Protein AF-A0A954KA42-F1 (afdb_monomer_lite)

Radius of gyration: 38.32 Å; chains: 1; bounding box: 98×83×139 Å

Sequence (368 aa):
MQSRKPGRLPADSRPEFDGIDVDHALSGSSRSSEQDQASCDSHVLVGASHKSTTGSSSALALLNGLHRSDSGSGFPSSLNLHLTEPQAHNASPISRGHQKSVGVPSASTTVSSDKRQRMAMTLLASYASAVTLACLYLIMLVMQSGSHELENLPDVEPLDANEFRYAPENASLPAEHTLPLGHKQQFGHILVEPLRIEREPIEYVHFTGNTRLKHERTSPVLQLWVRFTNMSEDQVIAPLDRTLLFKRDFDDESSQLLANNFIRSENSADGTGGSTVYMLDHPLTSEWDICKQHLGEQLAPGESIEIFLPSQLEGIDSLSGPALWRMHIRKGFHAATGHGVTTLVDIVFDTQQIEDSSSGTSTGTSES

Secondary structure (DSSP, 8-state):
----PPPPPPP--PPP----------------------------------------------------------------------------------------------SSHHHHHHHHHHHHHHHHHHHHHHHHHHHHHHHHSPPPTTT-EEESSS--TT--PPPPTTPPPPGGGEEETT--EEETTEEEEEEEEEEEPPPEEETT--TTS-PPPPPPEEEEEEEEEE--SS--B----HHHHH-EEEETTTTEEEESSEEEETT-TTSS---PEEBP---TT-SEEETT--TTPPBPTT-EEEEEEEBPSTTGGG--SEEEEEEEEEEEE-TTT--EEEEEEEEEEEGGGEEE------------

pLDDT: mean 71.05, std 23.95, range [28.34, 98.56]

Structure (mmCIF, N/CA/C/O backbone):
data_AF-A0A954KA42-F1
#
_entry.id   AF-A0A954KA42-F1
#
loop_
_atom_site.group_PDB
_atom_site.id
_atom_site.type_symbol
_atom_site.label_atom_id
_atom_site.label_alt_id
_atom_site.label_comp_id
_atom_site.label_asym_id
_atom_site.label_entity_id
_atom_site.label_seq_id
_atom_site.pdbx_PDB_ins_code
_atom_site.Cartn_x
_atom_site.Cartn_y
_atom_site.Cartn_z
_atom_site.occupancy
_atom_site.B_iso_or_equiv
_atom_site.auth_seq_id
_atom_site.auth_comp_id
_atom_site.auth_asym_id
_atom_site.auth_atom_id
_atom_site.pdbx_PDB_model_num
ATOM 1 N N . MET A 1 1 ? 34.584 40.841 38.243 1.00 44.66 1 MET A N 1
ATOM 2 C CA . MET A 1 1 ? 33.301 41.432 38.701 1.00 44.66 1 MET A CA 1
ATOM 3 C C . MET A 1 1 ? 32.329 41.257 37.538 1.00 44.66 1 MET A C 1
ATOM 5 O O . MET A 1 1 ? 32.675 41.706 36.467 1.00 44.66 1 MET A O 1
ATOM 9 N N . GLN A 1 2 ? 31.206 40.547 37.585 1.00 44.28 2 GLN A N 1
ATOM 10 C CA . GLN A 1 2 ? 30.320 40.173 38.681 1.00 44.28 2 GLN A CA 1
ATOM 11 C C . GLN A 1 2 ? 29.796 38.743 38.456 1.00 44.28 2 GLN A C 1
ATOM 13 O O . GLN A 1 2 ? 29.449 38.359 37.344 1.00 44.28 2 GLN A O 1
ATOM 18 N N . SER A 1 3 ? 29.772 37.976 39.542 1.00 42.62 3 SER A N 1
ATOM 19 C CA . SER A 1 3 ? 29.251 36.614 39.640 1.00 42.62 3 SER A CA 1
ATOM 20 C C . SER A 1 3 ? 27.729 36.664 39.811 1.00 42.62 3 SER A C 1
ATOM 22 O O . SER A 1 3 ? 27.240 37.345 40.716 1.00 42.62 3 SER A O 1
ATOM 24 N N . ARG A 1 4 ? 26.973 35.977 38.944 1.00 50.69 4 ARG A N 1
ATOM 25 C CA . ARG A 1 4 ? 25.521 35.799 39.096 1.00 50.69 4 ARG A CA 1
ATOM 26 C C . ARG A 1 4 ? 25.252 34.507 39.869 1.00 50.69 4 ARG A C 1
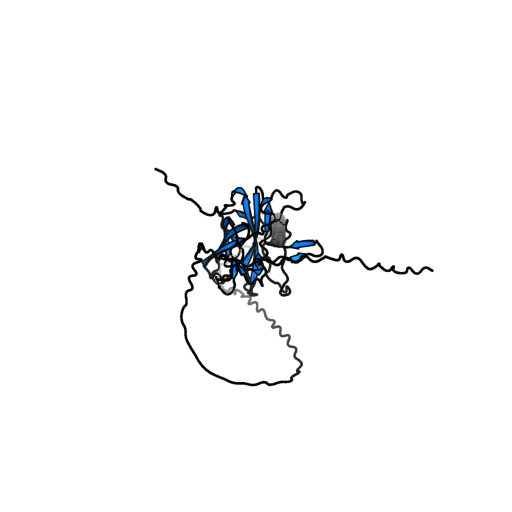ATOM 28 O O . ARG A 1 4 ? 25.534 33.415 39.390 1.00 50.69 4 ARG A O 1
ATOM 35 N N . LYS A 1 5 ? 24.713 34.667 41.081 1.00 51.69 5 LYS A N 1
ATOM 36 C CA . LYS A 1 5 ? 24.176 33.599 41.935 1.00 51.69 5 LYS A CA 1
ATOM 37 C C . LYS A 1 5 ? 22.899 33.001 41.317 1.00 51.69 5 LYS A C 1
ATOM 39 O O . LYS A 1 5 ? 22.062 33.780 40.864 1.00 51.69 5 LYS A O 1
ATOM 44 N N . PRO A 1 6 ? 22.684 31.677 41.388 1.00 54.91 6 PRO A N 1
ATOM 45 C CA . PRO A 1 6 ? 21.372 31.082 41.154 1.00 54.91 6 PRO A CA 1
ATOM 46 C C . PRO A 1 6 ? 20.477 31.231 42.396 1.00 54.91 6 PRO A C 1
ATOM 48 O O . PRO A 1 6 ? 20.894 30.959 43.525 1.00 54.91 6 PRO A O 1
ATOM 51 N N . GLY A 1 7 ? 19.251 31.714 42.181 1.00 53.53 7 GLY A N 1
ATOM 52 C CA . GLY A 1 7 ? 18.223 31.885 43.207 1.00 53.53 7 GLY A CA 1
ATOM 53 C C . GLY A 1 7 ? 17.531 30.567 43.556 1.00 53.53 7 GLY A C 1
ATOM 54 O O . GLY A 1 7 ? 17.176 29.791 42.674 1.00 53.53 7 GLY A O 1
ATOM 55 N N . ARG A 1 8 ? 17.349 30.335 44.861 1.00 48.41 8 ARG A N 1
ATOM 56 C CA . ARG A 1 8 ? 16.516 29.274 45.443 1.00 48.41 8 ARG A CA 1
ATOM 57 C C . ARG A 1 8 ? 15.043 29.498 45.093 1.00 48.41 8 ARG A C 1
ATOM 59 O O . ARG A 1 8 ? 14.536 30.596 45.311 1.00 48.41 8 ARG A O 1
ATOM 66 N N . LEU A 1 9 ? 14.364 28.439 44.663 1.00 59.75 9 LEU A N 1
ATOM 67 C CA . LEU A 1 9 ? 12.904 28.352 44.663 1.00 59.75 9 LEU A CA 1
ATOM 68 C C . LEU A 1 9 ? 12.407 28.029 46.086 1.00 59.75 9 LEU A C 1
ATOM 70 O O . LEU A 1 9 ? 13.032 27.203 46.761 1.00 59.75 9 LEU A O 1
ATOM 74 N N . PRO A 1 10 ? 11.328 28.671 46.568 1.00 59.53 10 PRO A N 1
ATOM 75 C CA . PRO A 1 10 ? 10.694 28.307 47.823 1.00 59.53 10 PRO A CA 1
ATOM 76 C C . PRO A 1 10 ? 9.847 27.042 47.665 1.00 59.53 10 PRO A C 1
ATOM 78 O O . PRO A 1 10 ? 9.167 26.834 46.662 1.00 59.53 10 PRO A O 1
ATOM 81 N N . ALA A 1 11 ? 9.932 26.209 48.696 1.00 49.19 11 ALA A N 1
ATOM 82 C CA . ALA A 1 11 ? 9.053 25.088 48.938 1.00 49.19 11 ALA A CA 1
ATOM 83 C C . ALA A 1 11 ? 7.658 25.567 49.372 1.00 49.19 11 ALA A C 1
ATOM 85 O O . ALA A 1 11 ? 7.518 26.657 49.923 1.00 49.19 11 ALA A O 1
ATOM 86 N N . ASP A 1 12 ? 6.714 24.638 49.234 1.00 47.97 12 ASP A N 1
ATOM 87 C CA . ASP A 1 12 ? 5.548 24.447 50.099 1.00 47.97 12 ASP A CA 1
ATOM 88 C C . ASP A 1 12 ? 4.209 25.030 49.624 1.00 47.97 12 ASP A C 1
ATOM 90 O O . ASP A 1 12 ? 3.999 26.241 49.593 1.00 47.97 12 ASP A O 1
ATOM 94 N N . SER A 1 13 ? 3.290 24.125 49.266 1.00 47.62 13 SER A N 1
ATOM 95 C CA . SER A 1 13 ? 1.860 24.163 49.625 1.00 47.62 13 SER A CA 1
ATOM 96 C C . SER A 1 13 ? 1.160 22.912 49.070 1.00 47.62 13 SER A C 1
ATOM 98 O O . SER A 1 13 ? 0.656 22.888 47.948 1.00 47.62 13 SER A O 1
ATOM 100 N N . ARG A 1 14 ? 1.151 21.836 49.866 1.00 46.19 14 ARG A N 1
ATOM 101 C CA . ARG A 1 14 ? 0.205 20.720 49.711 1.00 46.19 14 ARG A CA 1
ATOM 102 C C . ARG A 1 14 ? -1.108 21.105 50.405 1.00 46.19 14 ARG A C 1
ATOM 104 O O . ARG A 1 14 ? -1.044 21.454 51.580 1.00 46.19 14 ARG A O 1
ATOM 111 N N . PRO A 1 15 ? -2.275 21.026 49.749 1.00 55.62 15 PRO A N 1
ATOM 112 C CA . PRO A 1 15 ? -3.543 21.084 50.461 1.00 55.62 15 PRO A CA 1
ATOM 113 C C . PRO A 1 15 ? -3.834 19.737 51.141 1.00 55.62 15 PRO A C 1
ATOM 115 O O . PRO A 1 15 ? -3.825 18.686 50.497 1.00 55.62 15 PRO A O 1
ATOM 118 N N . GLU A 1 16 ? -4.068 19.797 52.453 1.00 42.25 16 GLU A N 1
ATOM 119 C CA . GLU A 1 16 ? -4.740 18.770 53.252 1.00 42.25 16 GLU A CA 1
ATOM 120 C C . GLU A 1 16 ? -6.120 18.485 52.645 1.00 42.25 16 GLU A C 1
ATOM 122 O O . GLU A 1 16 ? -6.911 19.404 52.435 1.00 42.25 16 GLU A O 1
ATOM 127 N N . PHE A 1 17 ? -6.402 17.217 52.345 1.00 50.09 17 PHE A N 1
ATOM 128 C CA . PHE A 1 17 ? -7.751 16.758 52.033 1.00 50.09 17 PHE A CA 1
ATOM 129 C C . PHE A 1 17 ? -8.269 15.995 53.246 1.00 50.09 17 PHE A C 1
ATOM 131 O O . PHE A 1 17 ? -7.776 14.914 53.573 1.00 50.09 17 PHE A O 1
ATOM 138 N N . ASP A 1 18 ? -9.224 16.628 53.920 1.00 45.69 18 ASP A N 1
ATOM 139 C CA . ASP A 1 18 ? -9.965 16.087 55.048 1.00 45.69 18 ASP A CA 1
ATOM 140 C C . ASP A 1 18 ? -10.820 14.889 54.628 1.00 45.69 18 ASP A C 1
ATOM 142 O O . ASP A 1 18 ? -11.344 14.811 53.512 1.00 45.69 18 ASP A O 1
ATOM 146 N N . GLY A 1 19 ? -10.930 13.949 55.563 1.00 40.44 19 GLY A N 1
ATOM 147 C CA . GLY A 1 19 ? -11.609 12.678 55.398 1.00 40.44 19 GLY A CA 1
ATOM 148 C C . GLY A 1 19 ? -13.105 12.810 55.131 1.00 40.44 19 GLY A C 1
ATOM 149 O O . GLY A 1 19 ? -13.807 13.645 55.701 1.00 40.44 19 GLY A O 1
ATOM 150 N N . ILE A 1 20 ? -13.596 11.901 54.295 1.00 44.59 20 ILE A N 1
ATOM 151 C CA . ILE A 1 20 ? -15.010 11.562 54.218 1.00 44.59 20 ILE A CA 1
ATOM 152 C C . ILE A 1 20 ? -15.105 10.056 54.458 1.00 44.59 20 ILE A C 1
ATOM 154 O O . ILE A 1 20 ? -14.794 9.251 53.580 1.00 44.59 20 ILE A O 1
ATOM 158 N N . ASP A 1 21 ? -15.526 9.706 55.671 1.00 41.81 21 ASP A N 1
ATOM 159 C CA . ASP A 1 21 ? -16.081 8.400 56.005 1.00 41.81 21 ASP A CA 1
ATOM 160 C C . ASP A 1 21 ? -17.430 8.240 55.292 1.00 41.81 21 ASP A C 1
ATOM 162 O O . ASP A 1 21 ? -18.356 9.024 55.517 1.00 41.81 21 ASP A O 1
ATOM 166 N N . VAL A 1 22 ? -17.565 7.202 54.463 1.00 52.09 22 VAL A N 1
ATOM 167 C CA . VAL A 1 22 ? -18.873 6.658 54.072 1.00 52.09 22 VAL A CA 1
ATOM 168 C C . VAL A 1 22 ? -18.809 5.136 54.142 1.00 52.09 22 VAL A C 1
ATOM 170 O O . VAL A 1 22 ? -18.513 4.453 53.164 1.00 52.09 22 VAL A O 1
ATOM 173 N N . ASP A 1 23 ? -19.131 4.607 55.316 1.00 43.53 23 ASP A N 1
ATOM 174 C CA . ASP A 1 23 ? -19.722 3.280 55.433 1.00 43.53 23 ASP A CA 1
ATOM 175 C C . ASP A 1 23 ? -21.175 3.360 54.949 1.00 43.53 23 ASP A C 1
ATOM 177 O O . ASP A 1 23 ? -21.953 4.127 55.507 1.00 43.53 23 ASP A O 1
ATOM 181 N N . HIS A 1 24 ? -21.560 2.563 53.945 1.00 45.53 24 HIS A N 1
ATOM 182 C CA . HIS A 1 24 ? -22.862 1.884 53.918 1.00 45.53 24 HIS A CA 1
ATOM 183 C C . HIS A 1 24 ? -22.996 0.874 52.758 1.00 45.53 24 HIS A C 1
ATOM 185 O O . HIS A 1 24 ? -22.991 1.221 51.584 1.00 45.53 24 HIS A O 1
ATOM 191 N N . ALA A 1 25 ? -23.264 -0.367 53.174 1.00 40.00 25 ALA A N 1
ATOM 192 C CA . ALA A 1 25 ? -24.250 -1.305 52.630 1.00 40.00 25 ALA A CA 1
ATOM 193 C C . ALA A 1 25 ? -24.003 -2.052 51.297 1.00 40.00 25 ALA A C 1
ATOM 195 O O . ALA A 1 25 ? -24.144 -1.553 50.186 1.00 40.00 25 ALA A O 1
ATOM 196 N N . LEU A 1 26 ? -23.814 -3.360 51.496 1.00 40.12 26 LEU A N 1
ATOM 197 C CA . LEU A 1 26 ? -24.061 -4.493 50.605 1.00 40.12 26 LEU A CA 1
ATOM 198 C C . LEU A 1 26 ? -25.477 -4.502 49.990 1.00 40.12 26 LEU A C 1
ATOM 200 O O . LEU A 1 26 ? -26.455 -4.357 50.719 1.00 40.12 26 LEU A O 1
ATOM 204 N N . SER A 1 27 ? -25.568 -4.804 48.687 1.00 37.19 27 SER A N 1
ATOM 205 C CA . SER A 1 27 ? -26.673 -5.496 47.978 1.00 37.19 27 SER A CA 1
ATOM 206 C C . SER A 1 27 ? -26.391 -5.366 46.468 1.00 37.19 27 SER A C 1
ATOM 208 O O . SER A 1 27 ? -26.425 -4.268 45.938 1.00 37.19 27 SER A O 1
ATOM 210 N N . GLY A 1 28 ? -25.997 -6.387 45.705 1.00 34.69 28 GLY A N 1
ATOM 211 C CA . GLY A 1 28 ? -26.761 -7.606 45.462 1.00 34.69 28 GLY A CA 1
ATOM 212 C C . GLY A 1 28 ? -27.772 -7.400 44.323 1.00 34.69 28 GLY A C 1
ATOM 213 O O . GLY A 1 28 ? -28.930 -7.119 44.599 1.00 34.69 28 GLY A O 1
ATOM 214 N N . SER A 1 29 ? -27.371 -7.561 43.055 1.00 36.03 29 SER A N 1
ATOM 215 C CA . SER A 1 29 ? -28.295 -8.022 42.004 1.00 36.03 29 SER A CA 1
ATOM 216 C C . SER A 1 29 ? -27.562 -8.457 40.737 1.00 36.03 29 SER A C 1
ATOM 218 O O . SER A 1 29 ? -27.044 -7.649 39.970 1.00 36.03 29 SER A O 1
ATOM 220 N N . SER A 1 30 ? -27.542 -9.768 40.534 1.00 39.94 30 SER A N 1
ATOM 221 C CA . SER A 1 30 ? -27.228 -10.428 39.277 1.00 39.94 30 SER A CA 1
ATOM 222 C C . SER A 1 30 ? -28.382 -10.215 38.299 1.00 39.94 30 SER A C 1
ATOM 224 O O . SER A 1 30 ? -29.522 -10.540 38.633 1.00 39.94 30 SER A O 1
ATOM 226 N N . ARG A 1 31 ? -28.105 -9.768 37.071 1.00 37.44 31 ARG A N 1
ATOM 227 C CA . ARG A 1 31 ? -29.003 -10.028 35.941 1.00 37.44 31 ARG A CA 1
ATOM 228 C C . ARG A 1 31 ? -28.221 -10.231 34.647 1.00 37.44 31 ARG A C 1
ATOM 230 O O . ARG A 1 31 ? -27.457 -9.383 34.209 1.00 37.44 31 ARG A O 1
ATOM 237 N N . SER A 1 32 ? -28.415 -11.441 34.148 1.00 39.03 32 SER A N 1
ATOM 238 C CA . SER A 1 32 ? -28.085 -12.022 32.853 1.00 39.03 32 SER A CA 1
ATOM 239 C C . SER A 1 32 ? -28.835 -11.358 31.692 1.00 39.03 32 SER A C 1
ATOM 241 O O . SER A 1 32 ? -29.782 -10.618 31.951 1.00 39.03 32 SER A O 1
ATOM 243 N N . SER A 1 33 ? -28.458 -11.774 30.472 1.00 36.41 33 SER A N 1
ATOM 244 C CA . SER A 1 33 ? -29.016 -11.468 29.134 1.00 36.41 33 SER A CA 1
ATOM 245 C C . SER A 1 33 ? -28.185 -10.426 28.383 1.00 36.41 33 SER A C 1
ATOM 247 O O . SER A 1 33 ? -27.859 -9.394 28.943 1.00 36.41 33 SER A O 1
ATOM 249 N N . GLU A 1 34 ? -27.776 -10.594 27.130 1.00 38.47 34 GLU A N 1
ATOM 250 C CA . GLU A 1 34 ? -28.027 -11.612 26.109 1.00 38.47 34 GLU A CA 1
ATOM 251 C C . GLU A 1 34 ? -26.860 -11.476 25.115 1.00 38.47 34 GLU A C 1
ATOM 253 O O . GLU A 1 34 ? -26.402 -10.366 24.847 1.00 38.47 34 GLU A O 1
ATOM 258 N N . GLN A 1 35 ? -26.284 -12.591 24.669 1.00 34.19 35 GLN A N 1
ATOM 259 C CA . GLN A 1 35 ? -25.042 -12.608 23.899 1.00 34.19 35 GLN A CA 1
ATOM 260 C C . GLN A 1 35 ? -25.360 -13.053 22.474 1.00 34.19 35 GLN A C 1
ATOM 262 O O . GLN A 1 35 ? -25.465 -14.250 22.218 1.00 34.19 35 GLN A O 1
ATOM 267 N N . ASP A 1 36 ? -25.485 -12.085 21.568 1.00 34.47 36 ASP A N 1
ATOM 268 C CA . ASP A 1 36 ? -25.449 -12.324 20.128 1.00 34.47 36 ASP A CA 1
ATOM 269 C C . ASP A 1 36 ? -24.031 -12.767 19.746 1.00 34.47 36 ASP A C 1
ATOM 271 O O . ASP A 1 36 ? -23.066 -11.999 19.779 1.00 34.47 36 ASP A O 1
ATOM 275 N N . GLN A 1 37 ? -23.891 -14.062 19.470 1.00 37.09 37 GLN A N 1
ATOM 276 C CA . GLN A 1 37 ? -22.670 -14.678 18.965 1.00 37.09 37 GLN A CA 1
ATOM 277 C C . GLN A 1 37 ? -22.659 -14.567 17.439 1.00 37.09 37 GLN A C 1
ATOM 279 O O . GLN A 1 37 ? -23.303 -15.352 16.748 1.00 37.09 37 GLN A O 1
ATOM 284 N N . ALA A 1 38 ? -21.895 -13.613 16.909 1.00 37.25 38 ALA A N 1
ATOM 285 C CA . ALA A 1 38 ? -21.406 -13.700 15.539 1.00 37.25 38 ALA A CA 1
ATOM 286 C C . ALA A 1 38 ? -20.258 -14.723 15.523 1.00 37.25 38 ALA A C 1
ATOM 288 O O . ALA A 1 38 ? -19.184 -14.483 16.078 1.00 37.25 38 ALA A O 1
ATOM 289 N N . SER A 1 39 ? -20.533 -15.904 14.968 1.00 38.41 39 SER A N 1
ATOM 290 C CA . SER A 1 39 ? -19.557 -16.976 14.768 1.00 38.41 39 SER A CA 1
ATOM 291 C C . SER A 1 39 ? -18.589 -16.571 13.659 1.00 38.41 39 SER A C 1
ATOM 293 O O . SER A 1 39 ? -18.971 -16.497 12.492 1.00 38.41 39 SER A O 1
ATOM 295 N N . CYS A 1 40 ? -17.334 -16.301 14.007 1.00 38.72 40 CYS A N 1
ATOM 296 C CA . CYS A 1 40 ? -16.242 -16.322 13.041 1.00 38.72 40 CYS A CA 1
ATOM 297 C C . CYS A 1 40 ? -15.864 -17.792 12.820 1.00 38.72 40 CYS A C 1
ATOM 299 O O . CYS A 1 40 ? -15.051 -18.351 13.561 1.00 38.72 40 CYS A O 1
ATOM 301 N N . ASP A 1 41 ? -16.509 -18.434 11.845 1.00 34.22 41 ASP A N 1
ATOM 302 C CA . ASP A 1 41 ? -16.232 -19.821 11.477 1.00 34.22 41 ASP A CA 1
ATOM 303 C C . ASP A 1 41 ? -14.792 -19.952 10.963 1.00 34.22 41 ASP A C 1
ATOM 305 O O . ASP A 1 41 ? -14.425 -19.465 9.895 1.00 34.22 41 ASP A O 1
ATOM 309 N N . SER A 1 42 ? -13.964 -20.629 11.754 1.00 40.03 42 SER A N 1
ATOM 310 C CA . SER A 1 42 ? -12.599 -21.006 11.410 1.00 40.03 42 SER A CA 1
ATOM 311 C C . SER A 1 42 ? -12.598 -22.444 10.892 1.00 40.03 42 SER A C 1
ATOM 313 O O . SER A 1 42 ? -12.694 -23.408 11.650 1.00 40.03 42 SER A O 1
ATOM 315 N N . HIS A 1 43 ? -12.472 -22.609 9.575 1.00 32.56 43 HIS A N 1
ATOM 316 C CA . HIS A 1 43 ? -12.153 -23.902 8.975 1.00 32.56 43 HIS A CA 1
ATOM 317 C C . HIS A 1 43 ? -10.651 -24.180 9.135 1.00 32.56 43 HIS A C 1
ATOM 319 O O . HIS A 1 43 ? -9.836 -23.792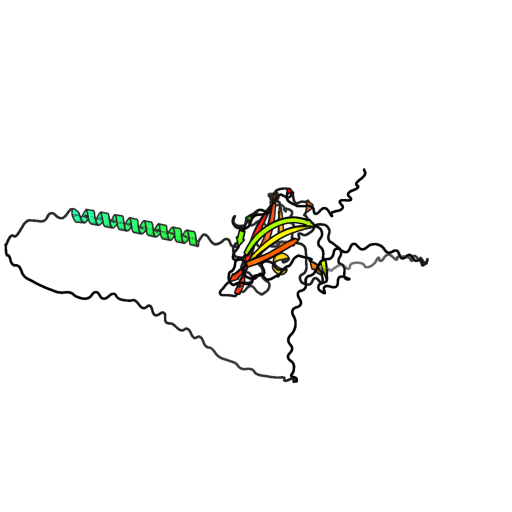 8.304 1.00 32.56 43 HIS A O 1
ATOM 325 N N . VAL A 1 44 ? -10.279 -24.875 10.213 1.00 32.00 44 VAL A N 1
ATOM 326 C CA . VAL A 1 44 ? -8.932 -25.438 10.392 1.00 32.00 44 VAL A CA 1
ATOM 327 C C . VAL A 1 44 ? -8.912 -26.858 9.822 1.00 32.00 44 VAL A C 1
ATOM 329 O O . VAL A 1 44 ? -9.472 -27.789 10.402 1.00 32.00 44 VAL A O 1
ATOM 332 N N . LEU A 1 45 ? -8.250 -27.038 8.678 1.00 33.50 45 LEU A N 1
ATOM 333 C CA . LEU A 1 45 ? -7.904 -28.351 8.129 1.00 33.50 45 LEU A CA 1
ATOM 334 C C . LEU A 1 45 ? -6.699 -28.922 8.895 1.00 33.50 45 LEU A C 1
ATOM 336 O O . LEU A 1 45 ? -5.557 -28.530 8.673 1.00 33.50 45 LEU A O 1
ATOM 340 N N . VAL A 1 46 ? -6.958 -29.870 9.800 1.00 33.44 46 VAL A N 1
ATOM 341 C CA . VAL A 1 46 ? -5.927 -30.674 10.477 1.00 33.44 46 VAL A CA 1
ATOM 342 C C . VAL A 1 46 ? -5.663 -31.946 9.666 1.00 33.44 46 VAL A C 1
ATOM 344 O O . VAL A 1 46 ? -6.481 -32.865 9.651 1.00 33.44 46 VAL A O 1
ATOM 347 N N . GLY A 1 47 ? -4.502 -32.010 9.012 1.00 30.62 47 GLY A N 1
ATOM 348 C CA . GLY A 1 47 ? -3.952 -33.213 8.381 1.00 30.62 47 GLY A CA 1
ATOM 349 C C . GLY A 1 47 ? -2.862 -33.854 9.247 1.00 30.62 47 GLY A C 1
ATOM 350 O O . GLY A 1 47 ? -1.868 -33.220 9.581 1.00 30.62 47 GLY A O 1
ATOM 351 N N . ALA A 1 48 ? -3.085 -35.114 9.621 1.00 32.97 48 ALA A N 1
ATOM 352 C CA . ALA A 1 48 ? -2.314 -35.953 10.542 1.00 32.97 48 ALA A CA 1
ATOM 353 C C . ALA A 1 48 ? -0.836 -36.184 10.128 1.00 32.97 48 ALA A C 1
ATOM 355 O O . ALA A 1 48 ? -0.530 -36.401 8.963 1.00 32.97 48 ALA A O 1
ATOM 356 N N . SER A 1 49 ? 0.108 -36.074 11.072 1.00 31.03 49 SER A N 1
ATOM 357 C CA . SER A 1 49 ? 0.758 -37.180 11.816 1.00 31.03 49 SER A CA 1
ATOM 358 C C . SER A 1 49 ? 1.687 -38.094 11.004 1.00 31.03 49 SER A C 1
ATOM 360 O O . SER A 1 49 ? 1.218 -38.953 10.268 1.00 31.03 49 SER A O 1
ATOM 362 N N . HIS A 1 50 ? 2.997 -38.027 11.282 1.00 33.66 50 HIS A N 1
ATOM 363 C CA . HIS A 1 50 ? 3.843 -39.222 11.388 1.00 33.66 50 HIS A CA 1
ATOM 364 C C . HIS A 1 50 ? 5.013 -39.009 12.370 1.00 33.66 50 HIS A C 1
ATOM 366 O O . HIS A 1 50 ? 5.726 -38.011 12.333 1.00 33.66 50 HIS A O 1
ATOM 372 N N . LYS A 1 51 ? 5.156 -39.982 13.279 1.00 40.09 51 LYS A N 1
ATOM 373 C CA . LYS A 1 51 ? 6.161 -40.134 14.346 1.00 40.09 51 LYS A CA 1
ATOM 374 C C . LYS A 1 51 ? 7.523 -40.622 13.826 1.00 40.09 51 LYS A C 1
ATOM 376 O O . LYS A 1 51 ? 7.555 -41.592 13.076 1.00 40.09 51 LYS A O 1
ATOM 381 N N . SER A 1 52 ? 8.601 -40.126 14.440 1.00 35.34 52 SER A N 1
ATOM 382 C CA . SER A 1 52 ? 9.822 -40.874 14.833 1.00 35.34 52 SER A CA 1
ATOM 383 C C . SER A 1 52 ? 10.621 -39.984 15.807 1.00 35.34 52 SER A C 1
ATOM 385 O O . SER A 1 52 ? 10.999 -38.886 15.424 1.00 35.34 52 SER A O 1
ATOM 387 N N . THR A 1 53 ? 10.679 -40.201 17.124 1.00 33.12 53 THR A N 1
ATOM 388 C CA . THR A 1 53 ? 11.355 -41.239 17.936 1.00 33.12 53 THR A CA 1
ATOM 389 C C . THR A 1 53 ? 12.896 -41.121 17.989 1.00 33.12 53 THR A C 1
ATOM 391 O O . THR A 1 53 ? 13.583 -41.424 17.022 1.00 33.12 53 THR A O 1
ATOM 394 N N . THR A 1 54 ? 13.374 -40.805 19.209 1.00 34.00 54 THR A N 1
ATOM 395 C CA . THR A 1 54 ? 14.640 -41.159 19.915 1.00 34.00 54 THR A CA 1
ATOM 396 C C . THR A 1 54 ? 15.979 -40.438 19.686 1.00 34.00 54 THR A C 1
ATOM 398 O O . THR A 1 54 ? 16.502 -40.406 18.582 1.00 34.00 54 THR A O 1
ATOM 401 N N . GLY A 1 55 ? 16.601 -40.072 20.827 1.00 28.34 55 GLY A N 1
ATOM 402 C CA . GLY A 1 55 ? 18.060 -40.046 21.068 1.00 28.34 55 GLY A CA 1
ATOM 403 C C . GLY A 1 55 ? 18.606 -38.678 21.511 1.00 28.34 55 GLY A C 1
ATOM 404 O O . GLY A 1 55 ? 18.941 -37.871 20.665 1.00 28.34 55 GLY A O 1
ATOM 405 N N . SER A 1 56 ? 18.519 -38.275 22.783 1.00 34.53 56 SER A N 1
ATOM 406 C CA . SER A 1 56 ? 19.445 -38.545 23.909 1.00 34.53 56 SER A CA 1
ATOM 407 C C . SER A 1 56 ? 20.806 -37.818 23.879 1.00 34.53 56 SER A C 1
ATOM 409 O O . SER A 1 56 ? 21.633 -38.060 23.012 1.00 34.53 56 SER A O 1
ATOM 411 N N . SER A 1 57 ? 21.046 -37.101 24.987 1.00 32.22 57 SER A N 1
ATOM 412 C CA . SER A 1 57 ? 22.321 -36.854 25.691 1.00 32.22 57 SER A CA 1
ATOM 413 C C . SER A 1 57 ? 23.281 -35.731 25.260 1.00 32.22 57 SER A C 1
ATOM 415 O O . SER A 1 57 ? 24.073 -35.874 24.342 1.00 32.22 57 SER A O 1
ATOM 417 N N . SER A 1 58 ? 23.316 -34.729 26.148 1.00 36.75 58 SER A N 1
ATOM 418 C CA . SER A 1 58 ? 24.481 -34.285 26.939 1.00 36.75 58 SER A CA 1
ATOM 419 C C . SER A 1 58 ? 25.651 -33.527 26.297 1.00 36.75 58 SER A C 1
ATOM 421 O O . SER A 1 58 ? 26.302 -33.994 25.375 1.00 36.75 58 SER A O 1
ATOM 423 N N . ALA A 1 59 ? 26.027 -32.474 27.038 1.00 32.22 59 ALA A N 1
ATOM 424 C CA . ALA A 1 59 ? 27.383 -32.097 27.463 1.00 32.22 59 ALA A CA 1
ATOM 425 C C . ALA A 1 59 ? 27.900 -30.727 26.986 1.00 32.22 59 ALA A C 1
ATOM 427 O O . ALA A 1 59 ? 28.248 -30.503 25.833 1.00 32.22 59 ALA A O 1
ATOM 428 N N . LEU A 1 60 ? 28.012 -29.850 27.988 1.00 38.91 60 LEU A N 1
ATOM 429 C CA . LEU A 1 60 ? 28.972 -28.758 28.137 1.00 38.91 60 LEU A CA 1
ATOM 430 C C . LEU A 1 60 ? 30.366 -29.081 27.574 1.00 38.91 60 LEU A C 1
ATOM 432 O O . LEU A 1 60 ? 30.962 -30.084 27.963 1.00 38.91 60 LEU A O 1
ATOM 436 N N . ALA A 1 61 ? 30.945 -28.137 26.829 1.00 34.09 61 ALA A N 1
ATOM 437 C CA . ALA A 1 61 ? 32.387 -27.906 26.822 1.00 34.09 61 ALA A CA 1
ATOM 438 C C . ALA A 1 61 ? 32.707 -26.444 26.471 1.00 34.09 61 ALA A C 1
ATOM 440 O O . ALA A 1 61 ? 32.214 -25.881 25.497 1.00 34.09 61 ALA A O 1
ATOM 441 N N . LEU A 1 62 ? 33.532 -25.857 27.331 1.00 35.62 62 LEU A N 1
ATOM 442 C CA . LEU A 1 62 ? 34.159 -24.545 27.253 1.00 35.62 62 LEU A CA 1
ATOM 443 C C . LEU A 1 62 ? 35.419 -24.569 26.363 1.00 35.62 62 LEU A C 1
ATOM 445 O O . LEU A 1 62 ? 36.102 -25.585 26.284 1.00 35.62 62 LEU A O 1
ATOM 449 N N . LEU A 1 63 ? 35.789 -23.360 25.923 1.00 34.00 63 LEU A N 1
ATOM 450 C CA . LEU A 1 63 ? 37.145 -22.825 25.695 1.00 34.00 63 LEU A CA 1
ATOM 451 C C . LEU A 1 63 ? 37.880 -23.026 24.344 1.00 34.00 63 LEU A C 1
ATOM 453 O O . LEU A 1 63 ? 38.224 -24.128 23.940 1.00 34.00 63 LEU A O 1
ATOM 457 N N . ASN A 1 64 ? 38.322 -21.857 23.848 1.00 31.56 64 ASN A N 1
ATOM 458 C CA . ASN A 1 64 ? 39.566 -21.516 23.134 1.00 31.56 64 ASN A CA 1
ATOM 459 C C . ASN A 1 64 ? 39.753 -21.858 21.646 1.00 31.56 64 ASN A C 1
ATOM 461 O O . ASN A 1 64 ? 39.689 -23.007 21.233 1.00 31.56 64 ASN A O 1
ATOM 465 N N . GLY A 1 65 ? 40.205 -20.847 20.884 1.00 29.89 65 GLY A N 1
ATOM 466 C CA . GLY A 1 65 ? 40.932 -21.074 19.631 1.00 29.89 65 GLY A CA 1
ATOM 467 C C . GLY A 1 65 ? 41.067 -19.867 18.701 1.00 29.89 65 GLY A C 1
ATOM 468 O O . GLY A 1 65 ? 40.347 -19.767 17.719 1.00 29.89 65 GLY A O 1
ATOM 469 N N . LEU A 1 66 ? 42.027 -18.983 18.985 1.00 37.91 66 LEU A N 1
ATOM 470 C CA . LEU A 1 66 ? 42.597 -18.008 18.043 1.00 37.91 66 LEU A CA 1
ATOM 471 C C . LEU A 1 66 ? 43.303 -18.707 16.862 1.00 37.91 66 LEU A C 1
ATOM 473 O O . LEU A 1 66 ? 44.173 -19.534 17.107 1.00 37.91 66 LEU A O 1
ATOM 477 N N . HIS A 1 67 ? 43.011 -18.297 15.622 1.00 37.78 67 HIS A N 1
ATOM 478 C CA . HIS A 1 67 ? 43.854 -18.400 14.406 1.00 37.78 67 HIS A CA 1
ATOM 479 C C . HIS A 1 67 ? 43.160 -17.542 13.324 1.00 37.78 67 HIS A C 1
ATOM 481 O O . HIS A 1 67 ? 42.021 -17.819 12.978 1.00 37.78 67 HIS A O 1
ATOM 487 N N . ARG A 1 68 ? 43.597 -16.331 12.956 1.00 34.38 68 ARG A N 1
ATOM 488 C CA . ARG A 1 68 ? 44.770 -15.882 12.177 1.00 34.38 68 ARG A CA 1
ATOM 489 C C . ARG A 1 68 ? 44.919 -16.528 10.782 1.00 34.38 68 ARG A C 1
ATOM 491 O O . ARG A 1 68 ? 45.292 -17.692 10.700 1.00 34.38 68 ARG A O 1
ATOM 498 N N . SER A 1 69 ? 44.763 -15.658 9.771 1.00 37.31 69 SER A N 1
ATOM 499 C CA . SER A 1 69 ? 45.232 -15.698 8.368 1.00 37.31 69 SER A CA 1
ATOM 500 C C . SER A 1 69 ? 44.606 -16.730 7.419 1.00 37.31 69 SER A C 1
ATOM 502 O O . SER A 1 69 ? 44.802 -17.919 7.606 1.00 37.31 69 SER A O 1
ATOM 504 N N . ASP A 1 70 ? 43.984 -16.289 6.318 1.00 31.94 70 ASP A N 1
ATOM 505 C CA . ASP A 1 70 ? 44.745 -16.116 5.072 1.00 31.94 70 ASP A CA 1
ATOM 506 C C . ASP A 1 70 ? 43.980 -15.387 3.956 1.00 31.94 70 ASP A C 1
ATOM 508 O O . ASP A 1 70 ? 42.774 -15.514 3.760 1.00 31.94 70 ASP A O 1
ATOM 512 N N . SER A 1 71 ? 44.764 -14.600 3.233 1.00 41.41 71 SER A N 1
ATOM 513 C CA . SER A 1 71 ? 44.501 -13.924 1.969 1.00 41.41 71 SER A CA 1
ATOM 514 C C . SER A 1 71 ? 44.289 -14.901 0.809 1.00 41.41 71 SER A C 1
ATOM 516 O O . SER A 1 71 ? 45.067 -15.836 0.644 1.00 41.41 71 SER A O 1
ATOM 518 N N . GLY A 1 72 ? 43.323 -14.615 -0.068 1.00 33.03 72 GLY A N 1
ATOM 519 C CA . GLY A 1 72 ? 43.120 -15.370 -1.305 1.00 33.03 72 GLY A CA 1
ATOM 520 C C . GLY A 1 72 ? 42.287 -14.612 -2.335 1.00 33.03 72 GLY A C 1
ATOM 521 O O . GLY A 1 72 ? 41.142 -14.965 -2.590 1.00 33.03 72 GLY A O 1
ATOM 522 N N . SER A 1 73 ? 42.852 -13.560 -2.932 1.00 38.97 73 SER A N 1
ATOM 523 C CA . SER A 1 73 ? 42.308 -12.921 -4.134 1.00 38.97 73 SER A CA 1
ATOM 524 C C . SER A 1 73 ? 42.613 -13.786 -5.361 1.00 38.97 73 SER A C 1
ATOM 526 O O . SER A 1 73 ? 43.746 -13.803 -5.843 1.00 38.97 73 SER A O 1
ATOM 528 N N . GLY A 1 74 ? 41.605 -14.501 -5.858 1.00 33.09 74 GLY A N 1
ATOM 529 C CA . GLY A 1 74 ? 41.660 -15.279 -7.095 1.00 33.09 74 GLY A CA 1
ATOM 530 C C . GLY A 1 74 ? 40.682 -14.734 -8.132 1.00 33.09 74 GLY A C 1
ATOM 531 O O . GLY A 1 74 ? 39.517 -15.110 -8.133 1.00 33.09 74 GLY A O 1
ATOM 532 N N . PHE A 1 75 ? 41.163 -13.869 -9.025 1.00 42.31 75 PHE A N 1
ATOM 533 C CA . PHE A 1 75 ? 40.493 -13.556 -10.290 1.00 42.31 75 PHE A CA 1
ATOM 534 C C . PHE A 1 75 ? 40.907 -14.591 -11.345 1.00 42.31 75 PHE A C 1
ATOM 536 O O . PHE A 1 75 ? 42.105 -14.706 -11.617 1.00 42.31 75 PHE A O 1
ATOM 543 N N . PRO A 1 76 ? 39.974 -15.288 -12.011 1.00 52.75 76 PRO A N 1
ATOM 544 C CA . PRO A 1 76 ? 40.262 -15.898 -13.297 1.00 52.75 76 PRO A CA 1
ATOM 545 C C . PRO A 1 76 ? 39.859 -14.958 -14.440 1.00 52.75 76 PRO A C 1
ATOM 547 O O . PRO A 1 76 ? 38.688 -14.782 -14.770 1.00 52.75 76 PRO A O 1
ATOM 550 N N . SER A 1 77 ? 40.878 -14.392 -15.082 1.00 42.53 77 SER A N 1
ATOM 551 C CA . SER A 1 77 ? 40.819 -13.900 -16.456 1.00 42.53 77 SER A CA 1
ATOM 552 C C . SER A 1 77 ? 40.648 -15.079 -17.419 1.00 42.53 77 SER A C 1
ATOM 554 O O . SER A 1 77 ? 41.477 -15.987 -17.400 1.00 42.53 77 SER A O 1
ATOM 556 N N . SER A 1 78 ? 39.627 -15.067 -18.282 1.00 36.06 78 SER A N 1
ATOM 557 C CA . SER A 1 78 ? 39.703 -15.547 -19.683 1.00 36.06 78 SER A CA 1
ATOM 558 C C . SER A 1 78 ? 38.330 -15.516 -20.374 1.00 36.06 78 SER A C 1
ATOM 560 O O . SER A 1 78 ? 37.577 -16.483 -20.370 1.00 36.06 78 SER A O 1
ATOM 562 N N . LEU A 1 79 ? 38.022 -14.398 -21.038 1.00 43.56 79 LEU A N 1
ATOM 563 C CA . LEU A 1 79 ? 37.011 -14.352 -22.098 1.00 43.56 79 LEU A CA 1
ATOM 564 C C . LEU A 1 79 ? 37.670 -14.817 -23.405 1.00 43.56 79 LEU A C 1
ATOM 566 O O . LEU A 1 79 ? 38.407 -14.069 -24.044 1.00 43.56 79 LEU A O 1
ATOM 570 N N . ASN A 1 80 ? 37.418 -16.072 -23.780 1.00 38.53 80 ASN A N 1
ATOM 571 C CA . ASN A 1 80 ? 37.741 -16.616 -25.098 1.00 38.53 80 ASN A CA 1
ATOM 572 C C . ASN A 1 80 ? 36.678 -16.157 -26.107 1.00 38.53 80 ASN A C 1
ATOM 574 O O . ASN A 1 80 ? 35.605 -16.749 -26.198 1.00 38.53 80 ASN A O 1
ATOM 578 N N . LEU A 1 81 ? 36.975 -15.111 -26.880 1.00 44.69 81 LEU A N 1
ATOM 579 C CA . LEU A 1 81 ? 36.200 -14.744 -28.067 1.00 44.69 81 LEU A CA 1
ATOM 580 C C . LEU A 1 81 ? 36.695 -15.576 -29.257 1.00 44.69 81 LEU A C 1
ATOM 582 O O . LEU A 1 81 ? 37.736 -15.306 -29.851 1.00 44.69 81 LEU A O 1
ATOM 586 N N . HIS A 1 82 ? 35.938 -16.626 -29.564 1.00 37.59 82 HIS A N 1
ATOM 587 C CA . HIS A 1 82 ? 36.107 -17.473 -30.737 1.00 37.59 82 HIS A CA 1
ATOM 588 C C . HIS A 1 82 ? 35.572 -16.714 -31.965 1.00 37.59 82 HIS A C 1
ATOM 590 O O . HIS A 1 82 ? 34.362 -16.618 -32.163 1.00 37.59 82 HIS A O 1
ATOM 596 N N . LEU A 1 83 ? 36.467 -16.110 -32.751 1.00 46.47 83 LEU A N 1
ATOM 597 C CA . LEU A 1 83 ? 36.126 -15.436 -34.004 1.00 46.47 83 LEU A CA 1
ATOM 598 C C . LEU A 1 83 ? 36.247 -16.447 -35.151 1.00 46.47 83 LEU A C 1
ATOM 600 O O . LEU A 1 83 ? 37.346 -16.790 -35.579 1.00 46.47 83 LEU A O 1
ATOM 604 N N . THR A 1 84 ? 35.106 -16.952 -35.613 1.00 46.38 84 THR A N 1
ATOM 605 C CA . THR A 1 84 ? 35.019 -17.892 -36.734 1.00 46.38 84 THR A CA 1
ATOM 606 C C . THR A 1 84 ? 35.256 -17.161 -38.055 1.00 46.38 84 THR A C 1
ATOM 608 O O . THR A 1 84 ? 34.444 -16.353 -38.503 1.00 46.38 84 THR A O 1
ATOM 611 N N . GLU A 1 85 ? 36.391 -17.467 -38.669 1.00 46.50 85 GLU A N 1
ATOM 612 C CA . GLU A 1 85 ? 36.819 -17.078 -40.011 1.00 46.50 85 GLU A CA 1
ATOM 613 C C . GLU A 1 85 ? 36.056 -17.882 -41.084 1.00 46.50 85 GLU A C 1
ATOM 615 O O . GLU A 1 85 ? 36.061 -19.115 -41.033 1.00 46.50 85 GLU A O 1
ATOM 620 N N . PRO A 1 86 ? 35.413 -17.251 -42.085 1.00 54.22 86 PRO A N 1
ATOM 621 C CA . PRO A 1 86 ? 34.928 -17.977 -43.249 1.00 54.22 86 PRO A CA 1
ATOM 622 C C . PRO A 1 86 ? 36.029 -18.082 -44.314 1.00 54.22 86 PRO A C 1
ATOM 624 O O . PRO A 1 86 ? 36.339 -17.122 -45.021 1.00 54.22 86 PRO A O 1
ATOM 627 N N . GLN A 1 87 ? 36.580 -19.291 -44.462 1.00 40.44 87 GLN A N 1
ATOM 628 C CA . GLN A 1 87 ? 37.343 -19.699 -45.641 1.00 40.44 87 GLN A CA 1
ATOM 629 C C . GLN A 1 87 ? 36.433 -19.766 -46.875 1.00 40.44 87 GLN A C 1
ATOM 631 O O . GLN A 1 87 ? 35.458 -20.516 -46.899 1.00 40.44 87 GLN A O 1
ATOM 636 N N . ALA A 1 88 ? 36.799 -19.050 -47.939 1.00 47.16 88 ALA A N 1
ATOM 637 C CA . ALA A 1 88 ? 36.270 -19.275 -49.280 1.00 47.16 88 ALA A CA 1
ATOM 638 C C . ALA A 1 88 ? 37.334 -19.982 -50.128 1.00 47.16 88 ALA A C 1
ATOM 640 O O . ALA A 1 88 ? 38.395 -19.434 -50.430 1.00 47.16 88 ALA A O 1
ATOM 641 N N . HIS A 1 89 ? 37.038 -21.231 -50.481 1.00 50.19 89 HIS A N 1
ATOM 642 C CA . HIS A 1 89 ? 37.876 -22.087 -51.303 1.00 50.19 89 HIS A CA 1
ATOM 643 C C . HIS A 1 89 ? 37.859 -21.702 -52.788 1.00 50.19 89 HIS A C 1
ATOM 645 O O . HIS A 1 89 ? 36.828 -21.399 -53.384 1.00 50.19 89 HIS A O 1
ATOM 651 N N . ASN A 1 90 ? 39.056 -21.825 -53.357 1.00 44.81 90 ASN A N 1
ATOM 652 C CA . ASN A 1 90 ? 39.418 -21.968 -54.762 1.00 44.81 90 ASN A CA 1
ATOM 653 C C . ASN A 1 90 ? 38.395 -22.680 -55.666 1.00 44.81 90 ASN A C 1
ATOM 655 O O . ASN A 1 90 ? 38.007 -23.816 -55.402 1.00 44.81 90 ASN A O 1
ATOM 659 N N . ALA A 1 91 ? 38.186 -22.111 -56.856 1.00 44.16 91 ALA A N 1
ATOM 660 C CA . ALA A 1 91 ? 38.039 -22.880 -58.089 1.00 44.16 91 ALA A CA 1
ATOM 661 C C . ALA A 1 91 ? 38.708 -22.136 -59.263 1.00 44.16 91 ALA A C 1
ATOM 663 O O . ALA A 1 91 ? 38.454 -20.964 -59.521 1.00 44.16 91 ALA A O 1
ATOM 664 N N . SER A 1 92 ? 39.592 -22.843 -59.959 1.00 48.91 92 SER A N 1
ATOM 665 C CA . SER A 1 92 ? 40.229 -22.523 -61.248 1.00 48.91 92 SER A CA 1
ATOM 666 C C . SER A 1 92 ? 39.956 -23.714 -62.190 1.00 48.91 92 SER A C 1
ATOM 668 O O . SER A 1 92 ? 39.504 -24.748 -61.698 1.00 48.91 92 SER A O 1
ATOM 670 N N . PRO A 1 93 ? 40.437 -23.742 -63.446 1.00 65.12 93 PRO A N 1
ATOM 671 C CA . PRO A 1 93 ? 40.408 -22.771 -64.550 1.00 65.12 93 PRO A CA 1
ATOM 672 C C . PRO A 1 93 ? 39.823 -23.442 -65.831 1.00 65.12 93 PRO A C 1
ATOM 674 O O . PRO A 1 93 ? 39.306 -24.547 -65.740 1.00 65.12 93 PRO A O 1
ATOM 677 N N . ILE A 1 94 ? 39.928 -22.790 -67.007 1.00 47.41 94 ILE A N 1
ATOM 678 C CA . ILE A 1 94 ? 39.953 -23.291 -68.422 1.00 47.41 94 ILE A CA 1
ATOM 679 C C . ILE A 1 94 ? 39.270 -22.217 -69.301 1.00 47.41 94 ILE A C 1
ATOM 681 O O . ILE A 1 94 ? 38.246 -21.684 -68.905 1.00 47.41 94 ILE A O 1
ATOM 685 N N . SER A 1 95 ? 39.657 -21.862 -70.529 1.00 41.84 95 SER A N 1
ATOM 686 C CA . SER A 1 95 ? 40.881 -21.921 -71.336 1.00 41.84 95 SER A CA 1
ATOM 687 C C . SER A 1 95 ? 40.540 -21.250 -72.683 1.00 41.84 95 SER A C 1
ATOM 689 O O . SER A 1 95 ? 39.476 -21.509 -73.233 1.00 41.84 95 SER A O 1
ATOM 691 N N . ARG A 1 96 ? 41.488 -20.465 -73.216 1.00 42.59 96 ARG A N 1
ATOM 692 C CA . ARG A 1 96 ? 41.748 -20.119 -74.636 1.00 42.59 96 ARG A CA 1
ATOM 693 C C . ARG A 1 96 ? 40.675 -19.453 -75.518 1.00 42.59 96 ARG A C 1
ATOM 695 O O . ARG A 1 96 ? 39.675 -20.045 -75.893 1.00 42.59 96 ARG A O 1
ATOM 702 N N . GLY A 1 97 ? 41.094 -18.326 -76.101 1.00 37.06 97 GLY A N 1
ATOM 703 C CA . GLY A 1 97 ? 40.650 -17.868 -77.420 1.00 37.06 97 GLY A CA 1
ATOM 704 C C . GLY A 1 97 ? 41.309 -16.551 -77.833 1.00 37.06 97 GLY A C 1
ATOM 705 O O . GLY A 1 97 ? 40.941 -15.497 -77.337 1.00 37.06 97 GLY A O 1
ATOM 706 N N . HIS A 1 98 ? 42.312 -16.616 -78.712 1.00 44.59 98 HIS A N 1
ATOM 707 C CA . HIS A 1 98 ? 42.985 -15.477 -79.350 1.00 44.59 98 HIS A CA 1
ATOM 708 C C . HIS A 1 98 ? 42.020 -14.500 -80.045 1.00 44.59 98 HIS A C 1
ATOM 710 O O . HIS A 1 98 ? 41.162 -14.952 -80.791 1.00 44.59 98 HIS A O 1
ATOM 716 N N . GLN A 1 99 ? 42.308 -13.193 -80.003 1.00 44.44 99 GLN A N 1
ATOM 717 C CA . GLN A 1 99 ? 42.761 -12.463 -81.196 1.00 44.44 99 GLN A CA 1
ATOM 718 C C . GLN A 1 99 ? 43.266 -11.051 -80.874 1.00 44.44 99 GLN A C 1
ATOM 720 O O . GLN A 1 99 ? 42.923 -10.416 -79.886 1.00 44.44 99 GLN A O 1
ATOM 725 N N . LYS A 1 100 ? 44.178 -10.637 -81.743 1.00 46.28 100 LYS A N 1
ATOM 726 C CA . LYS A 1 100 ? 45.097 -9.510 -81.704 1.00 46.28 100 LYS A CA 1
ATOM 727 C C . LYS A 1 100 ? 44.507 -8.397 -82.569 1.00 46.28 100 LYS A C 1
ATOM 729 O O . LYS A 1 100 ? 44.293 -8.639 -83.751 1.00 46.28 100 LYS A O 1
ATOM 734 N N . SER A 1 101 ? 44.357 -7.181 -82.053 1.00 43.81 101 SER A N 1
ATOM 735 C CA . SER A 1 101 ? 44.413 -5.989 -82.907 1.00 43.81 101 SER A CA 1
ATOM 736 C C . SER A 1 101 ? 44.886 -4.770 -82.129 1.00 43.81 101 SER A C 1
ATOM 738 O O . SER A 1 101 ? 44.313 -4.369 -81.121 1.00 43.81 101 SER A O 1
ATOM 740 N N . VAL A 1 102 ? 45.974 -4.222 -82.648 1.00 50.22 102 VAL A N 1
ATOM 741 C CA . VAL A 1 102 ? 46.640 -2.979 -82.287 1.00 50.22 102 VAL A CA 1
ATOM 742 C C . VAL A 1 102 ? 45.706 -1.792 -82.535 1.00 50.22 102 VAL A C 1
ATOM 744 O O . VAL A 1 102 ? 45.078 -1.720 -83.587 1.00 50.22 102 VAL A O 1
ATOM 747 N N . GLY A 1 103 ? 45.668 -0.850 -81.592 1.00 38.56 103 GLY A N 1
ATOM 748 C CA . GLY A 1 103 ? 44.991 0.439 -81.736 1.00 38.56 103 GLY A CA 1
ATOM 749 C C . GLY A 1 103 ? 45.197 1.315 -80.500 1.00 38.56 103 GLY A C 1
ATOM 750 O O . GLY A 1 103 ? 44.438 1.237 -79.543 1.00 38.56 103 GLY A O 1
ATOM 751 N N . VAL A 1 104 ? 46.247 2.130 -80.514 1.00 54.19 104 VAL A N 1
ATOM 752 C CA . VAL A 1 104 ? 46.498 3.256 -79.594 1.00 54.19 104 VAL A CA 1
ATOM 753 C C . VAL A 1 104 ? 46.472 4.522 -80.462 1.00 54.19 104 VAL A C 1
ATOM 755 O O . VAL A 1 104 ? 46.863 4.408 -81.627 1.00 54.19 104 VAL A O 1
ATOM 758 N N . PRO A 1 105 ? 46.150 5.732 -79.965 1.00 59.31 105 PRO A N 1
ATOM 759 C CA . PRO A 1 105 ? 45.486 6.137 -78.719 1.00 59.31 105 PRO A CA 1
ATOM 760 C C . PRO A 1 105 ? 44.198 6.941 -79.000 1.00 59.31 105 PRO A C 1
ATOM 762 O O . PRO A 1 105 ? 44.023 7.490 -80.084 1.00 59.31 105 PRO A O 1
ATOM 765 N N . SER A 1 106 ? 43.334 7.140 -78.000 1.00 46.94 106 SER A N 1
ATOM 766 C CA . SER A 1 106 ? 42.516 8.357 -77.996 1.00 46.94 106 SER A CA 1
ATOM 767 C C . SER A 1 106 ? 42.301 8.876 -76.583 1.00 46.94 106 SER A C 1
ATOM 769 O O . SER A 1 106 ? 42.049 8.129 -75.640 1.00 46.94 106 SER A O 1
ATOM 771 N N . ALA A 1 107 ? 42.532 10.173 -76.464 1.00 49.09 107 ALA A N 1
ATOM 772 C CA . ALA A 1 107 ? 42.786 10.907 -75.250 1.00 49.09 107 ALA A CA 1
ATOM 773 C C . ALA A 1 107 ? 41.562 11.001 -74.324 1.00 49.09 107 ALA A C 1
ATOM 775 O O . ALA A 1 107 ? 40.452 11.316 -74.741 1.00 49.09 107 ALA A O 1
ATOM 776 N N . SER A 1 108 ? 41.831 10.757 -73.042 1.00 54.59 108 SER A N 1
ATOM 777 C CA . SER A 1 108 ? 41.282 11.429 -71.859 1.00 54.59 108 SER A CA 1
ATOM 778 C C . SER A 1 108 ? 40.086 12.372 -72.056 1.00 54.59 108 SER A C 1
ATOM 780 O O . SER A 1 108 ? 40.259 13.525 -72.450 1.00 54.59 108 SER A O 1
ATOM 782 N N . THR A 1 109 ? 38.904 11.965 -71.582 1.00 52.78 109 THR A N 1
ATOM 783 C CA . THR A 1 109 ? 37.965 12.886 -70.911 1.00 52.78 109 THR A CA 1
ATOM 784 C C . THR A 1 109 ? 37.081 12.134 -69.903 1.00 52.78 109 THR A C 1
ATOM 786 O O . THR A 1 109 ? 35.884 11.966 -70.093 1.00 52.78 109 THR A O 1
ATOM 789 N N . THR A 1 110 ? 37.654 11.690 -68.783 1.00 51.50 110 THR A N 1
ATOM 790 C CA . THR A 1 110 ? 36.894 11.224 -67.603 1.00 51.50 110 THR A CA 1
ATOM 791 C C . THR A 1 110 ? 37.271 12.058 -66.385 1.00 51.50 110 THR A C 1
ATOM 793 O O . THR A 1 110 ? 37.751 11.547 -65.384 1.00 51.50 110 THR A O 1
ATOM 796 N N . VAL A 1 111 ? 37.087 13.378 -66.474 1.00 55.72 111 VAL A N 1
ATOM 797 C CA . VAL A 1 111 ? 37.381 14.311 -65.363 1.00 55.72 111 VAL A CA 1
ATOM 798 C C . VAL A 1 111 ? 36.095 14.786 -64.656 1.00 55.72 111 VAL A C 1
ATOM 800 O O . VAL A 1 111 ? 36.151 15.484 -63.651 1.00 55.72 111 VAL A O 1
ATOM 803 N N . SER A 1 112 ? 34.908 14.377 -65.128 1.00 55.84 112 SER A N 1
ATOM 804 C CA . SER A 1 112 ? 33.615 14.805 -64.555 1.00 55.84 112 SER A CA 1
ATOM 805 C C . SER A 1 112 ? 32.958 13.773 -63.614 1.00 55.84 112 SER A C 1
ATOM 807 O O . SER A 1 112 ? 32.253 14.150 -62.679 1.00 55.84 112 SER A O 1
ATOM 809 N N . SER A 1 113 ? 33.238 12.474 -63.793 1.00 58.22 113 SER A N 1
ATOM 810 C CA . SER A 1 113 ? 32.673 11.372 -62.982 1.00 58.22 113 SER A CA 1
ATOM 811 C C . SER A 1 113 ? 33.115 11.421 -61.516 1.00 58.22 113 SER A C 1
ATOM 813 O O . SER A 1 113 ? 32.321 11.229 -60.595 1.00 58.22 113 SER A O 1
ATOM 815 N N . ASP A 1 114 ? 34.388 11.740 -61.301 1.00 69.81 114 ASP A N 1
ATOM 816 C CA . ASP A 1 114 ? 35.038 11.654 -59.995 1.00 69.81 114 ASP A CA 1
ATOM 817 C C . ASP A 1 114 ? 34.480 12.686 -59.005 1.00 69.81 114 ASP A C 1
ATOM 819 O O . ASP A 1 114 ? 34.307 12.414 -57.819 1.00 69.81 114 ASP A O 1
ATOM 823 N N . LYS A 1 115 ? 34.108 13.873 -59.499 1.00 72.75 115 LYS A N 1
ATOM 824 C CA . LYS A 1 115 ? 33.543 14.939 -58.664 1.00 72.75 115 LYS A CA 1
ATOM 825 C C . LYS A 1 115 ? 32.128 14.599 -58.188 1.00 72.75 115 LYS A C 1
ATOM 827 O O . LYS A 1 115 ? 31.808 14.840 -57.027 1.00 72.75 115 LYS A O 1
ATOM 832 N N . ARG A 1 116 ? 31.299 13.994 -59.048 1.00 76.50 116 ARG A N 1
ATOM 833 C CA . ARG A 1 116 ? 29.924 13.590 -58.703 1.00 76.50 116 ARG A CA 1
ATOM 834 C C . ARG A 1 116 ? 29.909 12.423 -57.716 1.00 76.50 116 ARG A C 1
ATOM 836 O O . ARG A 1 116 ? 29.126 12.448 -56.772 1.00 76.50 116 ARG A O 1
ATOM 843 N N . GLN A 1 117 ? 30.804 11.450 -57.888 1.00 81.88 117 GLN A N 1
ATOM 844 C CA . GLN A 1 117 ? 30.942 10.323 -56.964 1.00 81.88 117 GLN A CA 1
ATOM 845 C C . GLN A 1 117 ? 31.489 10.765 -55.601 1.00 81.88 117 GLN A C 1
ATOM 847 O O . GLN A 1 117 ? 30.971 10.337 -54.573 1.00 81.88 117 GLN A O 1
ATOM 852 N N . ARG A 1 118 ? 32.464 11.684 -55.571 1.00 81.00 118 ARG A N 1
ATOM 853 C CA . ARG A 1 118 ? 32.947 12.286 -54.318 1.00 81.00 118 ARG A CA 1
ATOM 854 C C . ARG A 1 118 ? 31.841 13.058 -53.598 1.00 81.00 118 ARG A C 1
ATOM 856 O O . ARG A 1 118 ? 31.664 12.846 -52.409 1.00 81.00 118 ARG A O 1
ATOM 863 N N . MET A 1 119 ? 31.043 13.867 -54.304 1.00 84.25 119 MET A N 1
ATOM 864 C CA . MET A 1 119 ? 29.904 14.569 -53.689 1.00 84.25 119 MET A CA 1
ATOM 865 C C . MET A 1 119 ? 28.832 13.604 -53.165 1.00 84.25 119 MET A C 1
ATOM 867 O O . MET A 1 119 ? 28.309 13.826 -52.078 1.00 84.25 119 MET A O 1
ATOM 871 N N . ALA A 1 120 ? 28.539 12.519 -53.889 1.00 87.06 120 ALA A N 1
ATOM 872 C CA . ALA A 1 120 ? 27.605 11.492 -53.426 1.00 87.06 120 ALA A CA 1
ATOM 873 C C . ALA A 1 120 ? 28.117 10.776 -52.164 1.00 87.06 120 ALA A C 1
ATOM 875 O O . ALA A 1 120 ? 27.362 10.607 -51.211 1.00 87.06 120 ALA A O 1
ATOM 876 N N . MET A 1 121 ? 29.406 10.424 -52.122 1.00 89.62 121 MET A N 1
ATOM 877 C CA . MET A 1 121 ? 30.030 9.819 -50.942 1.00 89.62 121 MET A CA 1
ATOM 878 C C . MET A 1 121 ? 30.072 10.783 -49.752 1.00 89.62 121 MET A C 1
ATOM 880 O O . MET A 1 121 ? 29.803 10.368 -48.630 1.00 89.62 121 MET A O 1
ATOM 884 N N . THR A 1 122 ? 30.351 12.072 -49.973 1.00 90.69 122 THR A N 1
ATOM 885 C CA . THR A 1 122 ? 30.330 13.083 -48.904 1.00 90.69 122 THR A CA 1
ATOM 886 C C . THR A 1 122 ? 28.921 13.291 -48.353 1.00 90.69 122 THR A C 1
ATOM 888 O O . THR A 1 122 ? 28.755 13.345 -47.137 1.00 90.69 122 THR A O 1
ATOM 891 N N . LEU A 1 123 ? 27.901 13.351 -49.216 1.00 91.38 123 LEU A N 1
ATOM 892 C CA . LEU A 1 123 ? 26.506 13.445 -48.781 1.00 91.38 123 LEU A CA 1
ATOM 893 C C . LEU A 1 123 ? 26.092 12.210 -47.975 1.00 91.38 123 LEU A C 1
ATOM 895 O O . LEU A 1 123 ? 25.535 12.357 -46.889 1.00 91.38 123 LEU A O 1
ATOM 899 N N . LEU A 1 124 ? 26.432 11.009 -48.449 1.00 92.94 124 LEU A N 1
ATOM 900 C CA . LEU A 1 124 ? 26.128 9.765 -47.743 1.00 92.94 124 LEU A CA 1
ATOM 901 C C . LEU A 1 124 ? 26.831 9.691 -46.382 1.00 92.94 124 LEU A C 1
ATOM 903 O O . LEU A 1 124 ? 26.192 9.360 -45.387 1.00 92.94 124 LEU A O 1
ATOM 907 N N . ALA A 1 125 ? 28.116 10.051 -46.323 1.00 93.50 125 ALA A N 1
ATOM 908 C CA . ALA A 1 125 ? 28.871 10.096 -45.075 1.00 93.50 125 ALA A CA 1
ATOM 909 C C . ALA A 1 125 ? 28.261 11.104 -44.089 1.00 93.50 125 ALA A C 1
ATOM 911 O O . ALA A 1 125 ? 28.048 10.770 -42.928 1.00 93.50 125 ALA A O 1
ATOM 912 N N . SER A 1 126 ? 27.899 12.304 -44.560 1.00 92.56 126 SER A N 1
ATOM 913 C CA . SER A 1 126 ? 27.263 13.322 -43.715 1.00 92.56 126 SER A CA 1
ATOM 914 C C . SER A 1 126 ? 25.899 12.877 -43.180 1.00 92.56 126 SER A C 1
ATOM 916 O O . SER A 1 126 ? 25.596 13.096 -42.008 1.00 92.56 126 SER A O 1
ATOM 918 N N . TYR A 1 127 ? 25.107 12.184 -44.003 1.00 95.75 127 TYR A N 1
ATOM 919 C CA . TYR A 1 127 ? 23.815 11.643 -43.600 1.00 95.75 127 TYR A CA 1
ATOM 920 C C . TYR A 1 127 ? 23.975 10.519 -42.569 1.00 95.75 127 TYR A C 1
ATOM 922 O O . TYR A 1 127 ? 23.322 10.547 -41.528 1.00 95.75 127 TYR A O 1
ATOM 930 N N . ALA A 1 128 ? 24.894 9.577 -42.802 1.00 95.25 128 ALA A N 1
ATOM 931 C CA . ALA A 1 128 ? 25.187 8.497 -41.862 1.00 95.25 128 ALA A CA 1
ATOM 932 C C . ALA A 1 128 ? 25.661 9.035 -40.501 1.00 95.25 128 ALA A C 1
ATOM 934 O O . ALA A 1 128 ? 25.199 8.570 -39.458 1.00 95.25 128 ALA A O 1
ATOM 935 N N . SER A 1 129 ? 26.522 10.059 -40.489 1.00 95.81 129 SER A N 1
ATOM 936 C CA . SER A 1 129 ? 26.945 10.721 -39.250 1.00 95.81 129 SER A CA 1
ATOM 937 C C . SER A 1 129 ? 25.778 11.399 -38.526 1.00 95.81 129 SER A C 1
ATOM 939 O O . SER A 1 129 ? 25.656 11.245 -37.313 1.00 95.81 129 SER A O 1
ATOM 941 N N . ALA A 1 130 ? 24.893 12.097 -39.245 1.00 96.00 130 ALA A N 1
ATOM 942 C CA . ALA A 1 130 ? 23.730 12.755 -38.648 1.00 96.00 130 ALA A CA 1
ATOM 943 C C . ALA A 1 130 ? 22.751 11.750 -38.019 1.00 96.00 130 ALA A C 1
ATOM 945 O O . ALA A 1 130 ? 22.314 11.946 -36.887 1.00 96.00 130 ALA A O 1
ATOM 946 N N . VAL A 1 131 ? 22.462 10.644 -38.712 1.00 96.56 131 VAL A N 1
ATOM 947 C CA . VAL A 1 131 ? 21.608 9.564 -38.189 1.00 96.56 131 VAL A CA 1
ATOM 948 C C . VAL A 1 131 ? 22.241 8.912 -36.959 1.00 96.56 131 VAL A C 1
ATOM 950 O O . VAL A 1 131 ? 21.549 8.660 -35.978 1.00 96.56 131 VAL A O 1
ATOM 953 N N . THR A 1 132 ? 23.559 8.698 -36.965 1.00 96.00 132 THR A N 1
ATOM 954 C CA . THR A 1 132 ? 24.273 8.114 -35.817 1.00 96.00 132 THR A CA 1
ATOM 955 C C . THR A 1 132 ? 24.218 9.028 -34.592 1.00 96.00 132 THR A C 1
ATOM 957 O O . THR A 1 132 ? 23.964 8.553 -33.487 1.00 96.00 132 THR A O 1
ATOM 960 N N . LEU A 1 133 ? 24.395 10.342 -34.778 1.00 95.81 133 LEU A N 1
ATOM 961 C CA . LEU A 1 133 ? 24.264 11.332 -33.704 1.00 95.81 133 LEU A CA 1
ATOM 962 C C . LEU A 1 133 ? 22.831 11.418 -33.169 1.00 95.81 133 LEU A C 1
ATOM 964 O O . LEU A 1 133 ? 22.648 11.477 -31.957 1.00 95.81 133 LEU A O 1
ATOM 968 N N . ALA A 1 134 ? 21.822 11.373 -34.042 1.00 93.25 134 ALA A N 1
ATOM 969 C CA . ALA A 1 134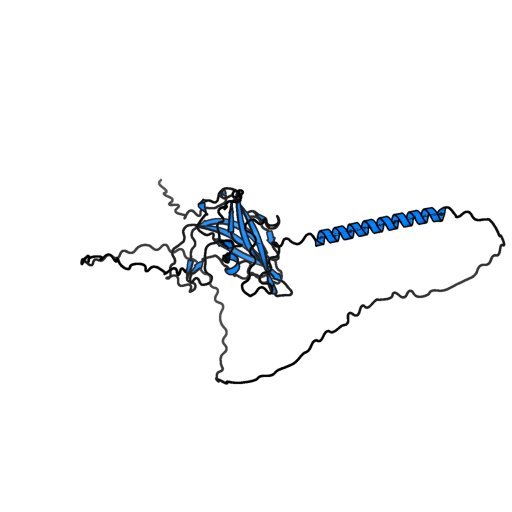 ? 20.423 11.329 -33.623 1.00 93.25 134 ALA A CA 1
ATOM 970 C C . ALA A 1 134 ? 20.116 10.058 -32.816 1.00 93.25 134 ALA A C 1
ATOM 972 O O . ALA A 1 134 ? 19.450 10.125 -31.788 1.00 93.25 134 ALA A O 1
ATOM 973 N N . CYS A 1 135 ? 20.651 8.908 -33.233 1.00 93.94 135 CYS A N 1
ATOM 974 C CA . CYS A 1 135 ? 20.471 7.646 -32.522 1.00 93.94 135 CYS A CA 1
ATOM 975 C C . CYS A 1 135 ? 21.163 7.663 -31.149 1.00 93.94 135 CYS A C 1
ATOM 977 O O . CYS A 1 135 ? 20.562 7.258 -30.160 1.00 93.94 135 CYS A O 1
ATOM 979 N N . LEU A 1 136 ? 22.391 8.192 -31.065 1.00 94.06 136 LEU A N 1
ATOM 980 C CA . LEU A 1 136 ? 23.094 8.401 -29.794 1.00 94.06 136 LEU A CA 1
ATOM 981 C C . LEU A 1 136 ? 22.337 9.358 -28.870 1.00 94.06 136 LEU A C 1
ATOM 983 O O . LEU A 1 136 ? 22.243 9.093 -27.677 1.00 94.06 136 LEU A O 1
ATOM 987 N N . TYR A 1 137 ? 21.776 10.439 -29.415 1.00 93.19 137 TYR A N 1
ATOM 988 C CA . TYR A 1 137 ? 20.967 11.390 -28.658 1.00 93.19 137 TYR A CA 1
ATOM 989 C C . TYR A 1 137 ? 19.694 10.741 -28.102 1.00 93.19 137 TYR A C 1
ATOM 991 O O . TYR A 1 137 ? 19.387 10.921 -26.929 1.00 93.19 137 TYR A O 1
ATOM 999 N N . LEU A 1 138 ? 18.997 9.929 -28.904 1.00 88.19 138 LEU A N 1
ATOM 1000 C CA . LEU A 1 138 ? 17.823 9.179 -28.450 1.00 88.19 138 LEU A CA 1
ATOM 1001 C C . LEU A 1 138 ? 18.181 8.136 -27.386 1.00 88.19 138 LEU A C 1
ATOM 1003 O O . LEU A 1 138 ? 17.466 8.026 -26.398 1.00 88.19 138 LEU A O 1
ATOM 1007 N N . ILE A 1 139 ? 19.299 7.418 -27.536 1.00 86.06 139 ILE A N 1
ATOM 1008 C CA . ILE A 1 139 ? 19.789 6.494 -26.500 1.00 86.06 139 ILE A CA 1
ATOM 1009 C C . ILE A 1 139 ? 20.097 7.265 -25.214 1.00 86.06 139 ILE A C 1
ATOM 1011 O O . ILE A 1 139 ? 19.685 6.835 -24.143 1.00 86.06 139 ILE A O 1
ATOM 1015 N N . MET A 1 140 ? 20.756 8.425 -25.303 1.00 86.31 140 MET A N 1
ATOM 1016 C CA . MET A 1 140 ? 21.000 9.273 -24.135 1.00 86.31 140 MET A CA 1
ATOM 1017 C C . MET A 1 140 ? 19.699 9.732 -23.475 1.00 86.31 140 MET A C 1
ATOM 1019 O O . MET A 1 140 ? 19.619 9.721 -22.254 1.00 86.31 140 MET A O 1
ATOM 1023 N N . LEU A 1 141 ? 18.685 10.096 -24.263 1.00 82.25 141 LEU A N 1
ATOM 1024 C CA . LEU A 1 141 ? 17.381 10.514 -23.754 1.00 82.25 141 LEU A CA 1
ATOM 1025 C C . LEU A 1 141 ? 16.672 9.367 -23.019 1.00 82.25 141 LEU A C 1
ATOM 1027 O O . LEU A 1 141 ? 16.157 9.580 -21.930 1.00 82.25 141 LEU A O 1
ATOM 1031 N N . VAL A 1 142 ? 16.716 8.149 -23.570 1.00 75.50 142 VAL A N 1
ATOM 1032 C CA . VAL A 1 142 ? 16.162 6.936 -22.938 1.00 75.50 142 VAL A CA 1
ATOM 1033 C C . VAL A 1 142 ? 16.947 6.538 -21.682 1.00 75.50 142 VAL A C 1
ATOM 1035 O O . VAL A 1 142 ? 16.375 6.040 -20.720 1.00 75.50 142 VAL A O 1
ATOM 1038 N N . MET A 1 143 ? 18.260 6.774 -21.652 1.00 72.50 143 MET A N 1
ATOM 1039 C CA . MET A 1 143 ? 19.076 6.547 -20.453 1.00 72.50 143 MET A CA 1
ATOM 1040 C C . MET A 1 143 ? 18.883 7.635 -19.384 1.00 72.50 143 MET A C 1
ATOM 1042 O O . MET A 1 143 ? 19.141 7.379 -18.212 1.00 72.50 143 MET A O 1
ATOM 1046 N N . GLN A 1 144 ? 18.465 8.844 -19.775 1.00 68.31 144 GLN A N 1
ATOM 1047 C CA . GLN A 1 144 ? 18.172 9.963 -18.869 1.00 68.31 144 GLN A CA 1
ATOM 1048 C C . GLN A 1 144 ? 16.720 9.993 -18.388 1.00 68.31 144 GLN A C 1
ATOM 1050 O O . GLN A 1 144 ? 16.454 10.604 -17.354 1.00 68.31 144 GLN A O 1
ATOM 1055 N N . SER A 1 145 ? 15.786 9.331 -19.080 1.00 50.19 145 SER A N 1
ATOM 1056 C CA . SER A 1 145 ? 14.484 8.984 -18.512 1.00 50.19 145 SER A CA 1
ATOM 1057 C C . SER A 1 145 ? 14.697 7.902 -17.455 1.00 50.19 145 SER A C 1
ATOM 1059 O O . SER A 1 145 ? 14.504 6.715 -17.711 1.00 50.19 145 SER A O 1
ATOM 1061 N N . GLY A 1 146 ? 15.198 8.308 -16.289 1.00 49.78 146 GLY A N 1
ATOM 1062 C CA . GLY A 1 146 ? 15.274 7.439 -15.127 1.00 49.78 146 GLY A CA 1
ATOM 1063 C C . GLY A 1 146 ? 13.887 6.875 -14.836 1.00 49.78 146 GLY A C 1
ATOM 1064 O O . GLY A 1 146 ? 12.902 7.610 -14.883 1.00 49.78 146 GLY A O 1
ATOM 1065 N N . SER A 1 147 ? 13.815 5.574 -14.554 1.00 49.22 147 SER A N 1
ATOM 1066 C CA . SER A 1 147 ? 12.659 4.979 -13.881 1.00 49.22 147 SER A CA 1
ATOM 1067 C C . SER A 1 147 ? 12.331 5.846 -12.671 1.00 49.22 147 SER A C 1
ATOM 1069 O O . SER A 1 147 ? 13.245 6.136 -11.889 1.00 49.22 147 SER A O 1
ATOM 1071 N N . HIS A 1 148 ? 11.087 6.301 -12.532 1.00 49.06 148 HIS A N 1
ATOM 1072 C CA . HIS A 1 148 ? 10.714 7.148 -11.405 1.00 49.06 148 HIS A CA 1
ATOM 1073 C C . HIS A 1 148 ? 11.109 6.438 -10.102 1.00 49.06 148 HIS A C 1
ATOM 1075 O O . HIS A 1 148 ? 10.828 5.254 -9.933 1.00 49.06 148 HIS A O 1
ATOM 1081 N N . GLU A 1 149 ? 11.777 7.139 -9.179 1.00 53.16 149 GLU A N 1
ATOM 1082 C CA . GLU A 1 149 ? 12.308 6.564 -7.924 1.00 53.16 149 GLU A CA 1
ATOM 1083 C C . GLU A 1 149 ? 11.235 5.856 -7.069 1.00 53.16 149 GLU A C 1
ATOM 1085 O O . GLU A 1 149 ? 11.554 5.076 -6.176 1.00 53.16 149 GLU A O 1
ATOM 1090 N N . LEU A 1 150 ? 9.958 6.093 -7.378 1.00 52.56 150 LEU A N 1
ATOM 1091 C CA . LEU A 1 150 ? 8.782 5.534 -6.715 1.00 52.56 150 LEU A CA 1
ATOM 1092 C C . LEU A 1 150 ? 8.251 4.245 -7.378 1.00 52.56 150 LEU A C 1
ATOM 1094 O O . LEU A 1 150 ? 7.427 3.550 -6.787 1.00 52.56 150 LEU A O 1
ATOM 1098 N N . GLU A 1 151 ? 8.724 3.896 -8.579 1.00 50.38 151 GLU A N 1
ATOM 1099 C CA . GLU A 1 151 ? 8.314 2.676 -9.295 1.00 50.38 151 GLU A CA 1
ATOM 1100 C C . GLU A 1 151 ? 8.981 1.419 -8.726 1.00 50.38 151 GLU A C 1
ATOM 1102 O O . GLU A 1 151 ? 8.376 0.345 -8.671 1.00 50.38 151 GLU A O 1
ATOM 1107 N N . ASN A 1 152 ? 10.225 1.557 -8.264 1.00 52.88 152 ASN A N 1
ATOM 1108 C CA . ASN A 1 152 ? 11.018 0.483 -7.683 1.00 52.88 152 ASN A CA 1
ATOM 1109 C C . ASN A 1 152 ? 11.648 0.973 -6.379 1.00 52.88 152 ASN A C 1
ATOM 1111 O O . ASN A 1 152 ? 12.796 1.409 -6.369 1.00 52.88 152 ASN A O 1
ATOM 1115 N N . LEU A 1 153 ? 10.904 0.877 -5.277 1.00 60.75 153 LEU A N 1
ATOM 1116 C CA . LEU A 1 153 ? 11.475 1.052 -3.945 1.00 60.75 153 LEU A CA 1
ATOM 1117 C C . LEU A 1 153 ? 12.110 -0.294 -3.537 1.00 60.75 153 LEU A C 1
ATOM 1119 O O . LEU A 1 153 ? 11.380 -1.280 -3.353 1.00 60.75 153 LEU A O 1
ATOM 1123 N N . PRO A 1 154 ? 13.452 -0.401 -3.470 1.00 47.41 154 PRO A N 1
ATOM 1124 C CA . PRO A 1 154 ? 14.104 -1.620 -3.000 1.00 47.41 154 PRO A CA 1
ATOM 1125 C C . PRO A 1 154 ? 13.727 -1.872 -1.533 1.00 47.41 154 PRO A C 1
ATOM 1127 O O . PRO A 1 154 ? 13.852 -0.979 -0.698 1.00 47.41 154 PRO A O 1
ATOM 1130 N N . ASP A 1 155 ? 13.247 -3.080 -1.224 1.00 51.78 155 ASP A N 1
ATOM 1131 C CA . ASP A 1 155 ? 12.864 -3.494 0.132 1.00 51.78 155 ASP A CA 1
ATOM 1132 C C . ASP A 1 155 ? 14.108 -4.010 0.875 1.00 51.78 155 ASP A C 1
ATOM 1134 O O . ASP A 1 155 ? 14.315 -5.215 0.964 1.00 51.78 155 ASP A O 1
ATOM 1138 N N . VAL A 1 156 ? 14.929 -3.095 1.411 1.00 45.16 156 VAL A N 1
ATOM 1139 C CA . VAL A 1 156 ? 16.173 -3.354 2.178 1.00 45.16 156 VAL A CA 1
ATOM 1140 C C . VAL A 1 156 ? 17.423 -3.525 1.272 1.00 45.16 156 VAL A C 1
ATOM 1142 O O . VAL A 1 156 ? 17.581 -4.537 0.593 1.00 45.16 156 VAL A O 1
ATOM 1145 N N . GLU A 1 157 ? 18.290 -2.491 1.203 1.00 58.09 157 GLU A N 1
ATOM 1146 C CA . GLU A 1 157 ? 19.476 -2.366 0.307 1.00 58.09 157 GLU A CA 1
ATOM 1147 C C . GLU A 1 157 ? 20.690 -3.198 0.817 1.00 58.09 157 GLU A C 1
ATOM 1149 O O . GLU A 1 157 ? 20.476 -4.281 1.354 1.00 58.09 157 GLU A O 1
ATOM 1154 N N . PRO A 1 158 ? 21.954 -2.741 0.869 1.00 45.81 158 PRO A N 1
ATOM 1155 C CA . PRO A 1 158 ? 22.618 -2.810 2.158 1.00 45.81 158 PRO A CA 1
ATOM 1156 C C . PRO A 1 158 ? 22.090 -1.638 2.994 1.00 45.81 158 PRO A C 1
ATOM 1158 O O . PRO A 1 158 ? 22.852 -0.767 3.390 1.00 45.81 158 PRO A O 1
ATOM 1161 N N . LEU A 1 159 ? 20.764 -1.588 3.179 1.00 51.47 159 LEU A N 1
ATOM 1162 C CA . LEU A 1 159 ? 20.128 -0.752 4.186 1.00 51.47 159 LEU A CA 1
ATOM 1163 C C . LEU A 1 159 ? 20.386 -1.562 5.426 1.00 51.47 159 LEU A C 1
ATOM 1165 O O . LEU A 1 159 ? 20.167 -2.781 5.424 1.00 51.47 159 LEU A O 1
ATOM 1169 N N . ASP A 1 160 ? 20.840 -0.903 6.480 1.00 49.72 160 ASP A N 1
ATOM 1170 C CA . ASP A 1 160 ? 20.801 -1.532 7.785 1.00 49.72 160 ASP A CA 1
ATOM 1171 C C . ASP A 1 160 ? 19.379 -2.062 8.012 1.00 49.72 160 ASP A C 1
ATOM 1173 O O . ASP A 1 160 ? 18.417 -1.494 7.493 1.00 49.72 160 ASP A O 1
ATOM 1177 N N . ALA A 1 161 ? 19.246 -3.176 8.736 1.00 45.53 161 ALA A N 1
ATOM 1178 C CA . ALA A 1 161 ? 18.057 -4.040 8.783 1.00 45.53 161 ALA A CA 1
ATOM 1179 C C . ALA A 1 161 ? 16.702 -3.364 9.140 1.00 45.53 161 ALA A C 1
ATOM 1181 O O . ALA A 1 161 ? 15.694 -4.058 9.231 1.00 45.53 161 ALA A O 1
ATOM 1182 N N . ASN A 1 162 ? 16.658 -2.037 9.307 1.00 45.22 162 ASN A N 1
ATOM 1183 C CA . ASN A 1 162 ? 15.508 -1.217 9.663 1.00 45.22 162 ASN A CA 1
ATOM 1184 C C . ASN A 1 162 ? 15.270 0.023 8.767 1.00 45.22 162 ASN A C 1
ATOM 1186 O O . ASN A 1 162 ? 14.285 0.728 9.006 1.00 45.22 162 ASN A O 1
ATOM 1190 N N . GLU A 1 163 ? 16.108 0.329 7.772 1.00 55.19 163 GLU A N 1
ATOM 1191 C CA . GLU A 1 163 ? 15.959 1.564 6.985 1.00 55.19 163 GLU A CA 1
ATOM 1192 C C . GLU A 1 163 ? 14.929 1.392 5.847 1.00 55.19 163 GLU A C 1
ATOM 1194 O O . GLU A 1 163 ? 14.903 0.397 5.122 1.00 55.19 163 GLU A O 1
ATOM 1199 N N . PHE A 1 164 ? 13.988 2.336 5.767 1.00 58.59 164 PHE A N 1
ATOM 1200 C CA . PHE A 1 164 ? 12.812 2.305 4.896 1.00 58.59 164 PHE A CA 1
ATOM 1201 C C . PHE A 1 164 ? 12.700 3.632 4.175 1.00 58.59 164 PHE A C 1
ATOM 1203 O O . PHE A 1 164 ? 12.902 4.688 4.769 1.00 58.59 164 PHE A O 1
ATOM 1210 N N . ARG A 1 165 ? 12.385 3.581 2.883 1.00 66.56 165 ARG A N 1
ATOM 1211 C CA . ARG A 1 165 ? 12.299 4.785 2.065 1.00 66.56 165 ARG A CA 1
ATOM 1212 C C . ARG A 1 165 ? 10.882 5.333 2.103 1.00 66.56 165 ARG A C 1
ATOM 1214 O O . ARG A 1 165 ? 9.939 4.681 1.651 1.00 66.56 165 ARG A O 1
ATOM 1221 N N . TYR A 1 166 ? 10.764 6.544 2.628 1.00 68.62 166 TYR A N 1
ATOM 1222 C CA . TYR A 1 166 ? 9.524 7.302 2.635 1.00 68.62 166 TYR A CA 1
ATOM 1223 C C . TYR A 1 166 ? 9.424 8.135 1.365 1.00 68.62 166 TYR A C 1
ATOM 1225 O O . TYR A 1 166 ? 10.324 8.915 1.048 1.00 68.62 166 TYR A O 1
ATOM 1233 N N . ALA A 1 167 ? 8.331 7.967 0.628 1.00 68.38 167 ALA A N 1
ATOM 1234 C CA . ALA A 1 167 ? 8.020 8.879 -0.457 1.00 68.38 167 ALA A CA 1
ATOM 1235 C C . ALA A 1 167 ? 7.448 10.174 0.133 1.00 68.38 167 ALA A C 1
ATOM 1237 O O . ALA A 1 167 ? 6.610 10.097 1.037 1.00 68.38 167 ALA A O 1
ATOM 1238 N N . PRO A 1 168 ? 7.837 11.357 -0.379 1.00 69.88 168 PRO A N 1
ATOM 1239 C CA . PRO A 1 168 ? 7.206 12.596 0.026 1.00 69.88 168 PRO A CA 1
ATOM 1240 C C . PRO A 1 168 ? 5.698 12.488 -0.139 1.00 69.88 168 PRO A C 1
ATOM 1242 O O . PRO A 1 168 ? 5.178 12.020 -1.156 1.00 69.88 168 PRO A O 1
ATOM 1245 N N . GLU A 1 169 ? 4.997 12.954 0.876 1.00 66.19 169 GLU A N 1
ATOM 1246 C CA . GLU A 1 169 ? 3.555 12.858 0.974 1.00 66.19 169 GLU A CA 1
ATOM 1247 C C . GLU A 1 169 ? 2.865 13.480 -0.256 1.00 66.19 169 GLU A C 1
ATOM 1249 O O . GLU A 1 169 ? 1.868 12.959 -0.743 1.00 66.19 169 GLU A O 1
ATOM 1254 N N . ASN A 1 170 ? 3.402 14.577 -0.790 1.00 67.56 170 ASN A N 1
ATOM 1255 C CA . ASN A 1 170 ? 2.919 15.308 -1.967 1.00 67.56 170 ASN A CA 1
ATOM 1256 C C . ASN A 1 170 ? 3.509 14.830 -3.307 1.00 67.56 170 ASN A C 1
ATOM 1258 O O . ASN A 1 170 ? 3.230 15.441 -4.339 1.00 67.56 170 ASN A O 1
ATOM 1262 N N . ALA A 1 171 ? 4.328 13.775 -3.320 1.00 68.88 171 ALA A N 1
ATOM 1263 C CA . ALA A 1 171 ? 4.873 13.248 -4.562 1.00 68.88 171 ALA A CA 1
ATOM 1264 C C . ALA A 1 171 ? 3.749 12.644 -5.414 1.00 68.88 171 ALA A C 1
ATOM 1266 O O . ALA A 1 171 ? 3.020 11.759 -4.956 1.00 68.88 171 ALA A O 1
ATOM 1267 N N . SER A 1 172 ? 3.618 13.112 -6.657 1.00 69.94 172 SER A N 1
ATOM 1268 C CA . SER A 1 172 ? 2.767 12.461 -7.654 1.00 69.94 172 SER A CA 1
ATOM 1269 C C . SER A 1 172 ? 3.431 11.162 -8.088 1.00 69.94 172 SER A C 1
ATOM 1271 O O . SER A 1 172 ? 4.601 11.172 -8.478 1.00 69.94 172 SER A O 1
ATOM 1273 N N . LEU A 1 173 ? 2.688 10.057 -8.051 1.00 77.31 173 LEU A N 1
ATOM 1274 C CA . LEU A 1 173 ? 3.129 8.826 -8.694 1.00 77.31 173 LEU A CA 1
ATOM 1275 C C . LEU A 1 173 ? 2.988 8.944 -10.223 1.00 77.31 173 LEU A C 1
ATOM 1277 O O . LEU A 1 173 ? 2.236 9.799 -10.710 1.00 77.31 173 LEU A O 1
ATOM 1281 N N . PRO A 1 174 ? 3.711 8.114 -10.996 1.00 76.38 174 PRO A N 1
ATOM 1282 C CA . PRO A 1 174 ? 3.444 7.944 -12.419 1.00 76.38 174 PRO A CA 1
ATOM 1283 C C . PRO A 1 174 ? 1.984 7.547 -12.643 1.00 76.38 174 PRO A C 1
ATOM 1285 O O . PRO A 1 174 ? 1.397 6.857 -11.814 1.00 76.38 174 PRO A O 1
ATOM 1288 N N . ALA A 1 175 ? 1.404 7.927 -13.784 1.00 78.62 175 ALA A N 1
ATOM 1289 C CA . ALA A 1 175 ? 0.000 7.623 -14.083 1.00 78.62 175 ALA A CA 1
ATOM 1290 C C . ALA A 1 175 ? -0.309 6.113 -14.040 1.00 78.62 175 ALA A C 1
ATOM 1292 O O . ALA A 1 175 ? -1.417 5.716 -13.702 1.00 78.62 175 ALA A O 1
ATOM 1293 N N . GLU A 1 176 ? 0.686 5.270 -14.331 1.00 84.56 176 GLU A N 1
ATOM 1294 C CA . GLU A 1 176 ? 0.581 3.811 -14.250 1.00 84.56 176 GLU A CA 1
ATOM 1295 C C . GLU A 1 176 ? 0.485 3.291 -12.808 1.00 84.56 176 GLU A C 1
ATOM 1297 O O . GLU A 1 176 ? 0.241 2.116 -12.598 1.00 84.56 176 GLU A O 1
ATOM 1302 N N . HIS A 1 177 ? 0.679 4.124 -11.793 1.00 88.94 177 HIS A N 1
ATOM 1303 C CA . HIS A 1 177 ? 0.556 3.742 -10.387 1.00 88.94 177 HIS A CA 1
ATOM 1304 C C . HIS A 1 177 ? -0.721 4.289 -9.757 1.00 88.94 177 HIS A C 1
ATOM 1306 O O . HIS A 1 177 ? -0.919 4.147 -8.555 1.00 88.94 177 HIS A O 1
ATOM 1312 N N . THR A 1 178 ? -1.599 4.886 -10.562 1.00 92.44 178 THR A N 1
ATOM 1313 C CA . THR A 1 178 ? -2.904 5.376 -10.135 1.00 92.44 178 THR A CA 1
ATOM 1314 C C . THR A 1 178 ? -4.001 4.458 -10.664 1.00 92.44 178 THR A C 1
ATOM 1316 O O . THR A 1 178 ? -4.146 4.282 -11.871 1.00 92.44 178 THR A O 1
ATOM 1319 N N . LEU A 1 179 ? -4.798 3.889 -9.762 1.00 94.44 179 LEU A N 1
ATOM 1320 C CA . LEU A 1 179 ? -5.801 2.878 -10.074 1.00 94.44 179 LEU A CA 1
ATOM 1321 C C . LEU A 1 179 ? -7.172 3.275 -9.502 1.00 94.44 179 LEU A C 1
ATOM 1323 O O . LEU A 1 179 ? -7.295 3.474 -8.295 1.00 94.44 179 LEU A O 1
ATOM 1327 N N . PRO A 1 180 ? -8.233 3.388 -10.317 1.00 96.00 180 PRO A N 1
ATOM 1328 C CA . PRO A 1 180 ? -9.567 3.648 -9.788 1.00 96.00 180 PRO A CA 1
ATOM 1329 C C . PRO A 1 180 ? -10.149 2.436 -9.053 1.00 96.00 180 PRO A C 1
ATOM 1331 O O . PRO A 1 180 ? -9.818 1.286 -9.354 1.00 96.00 180 PRO A O 1
ATOM 1334 N N . LEU A 1 181 ? -11.091 2.685 -8.143 1.00 95.75 181 LEU A N 1
ATOM 1335 C CA . LEU A 1 181 ? -11.872 1.623 -7.505 1.00 95.75 181 LEU A CA 1
ATOM 1336 C C . LEU A 1 181 ? -12.541 0.709 -8.561 1.00 95.75 181 LEU A C 1
ATOM 1338 O O . LEU A 1 181 ? -13.019 1.173 -9.602 1.00 95.75 181 LEU A O 1
ATOM 1342 N N . GLY A 1 182 ? -12.536 -0.602 -8.322 1.00 95.12 182 GLY A N 1
ATOM 1343 C CA . GLY A 1 182 ? -13.084 -1.632 -9.211 1.00 95.12 182 GLY A CA 1
ATOM 1344 C C . GLY A 1 182 ? -12.225 -1.982 -10.434 1.00 95.12 182 GLY A C 1
ATOM 1345 O O . GLY A 1 182 ? -12.586 -2.889 -11.186 1.00 95.12 182 GLY A O 1
ATOM 1346 N N . HIS A 1 183 ? -11.103 -1.294 -10.663 1.00 96.69 183 HIS A N 1
ATOM 1347 C CA . HIS A 1 183 ? -10.186 -1.609 -11.761 1.00 96.69 183 HIS A CA 1
ATOM 1348 C C . HIS A 1 183 ? -9.107 -2.595 -11.315 1.00 96.69 183 HIS A C 1
ATOM 1350 O O . HIS A 1 183 ? -8.845 -2.757 -10.127 1.00 96.69 183 HIS A O 1
ATOM 1356 N N . LYS A 1 184 ? -8.463 -3.266 -12.277 1.00 97.19 184 LYS A N 1
ATOM 1357 C CA . LYS A 1 184 ? -7.347 -4.177 -12.000 1.00 97.19 184 LYS A CA 1
ATOM 1358 C C . LYS A 1 184 ? -6.101 -3.715 -12.718 1.00 97.19 184 LYS A C 1
ATOM 1360 O O . LYS A 1 184 ? -6.173 -3.373 -13.898 1.00 97.19 184 LYS A O 1
ATOM 1365 N N . GLN A 1 185 ? -4.967 -3.790 -12.040 1.00 96.62 185 GLN A N 1
ATOM 1366 C CA . GLN A 1 185 ? -3.685 -3.503 -12.657 1.00 96.62 185 GLN A CA 1
ATOM 1367 C C . GLN A 1 185 ? -2.572 -4.367 -12.083 1.00 96.62 185 GLN A C 1
ATOM 1369 O O . GLN A 1 185 ? -2.539 -4.669 -10.893 1.00 96.62 185 GLN A O 1
ATOM 1374 N N . GLN A 1 186 ? -1.677 -4.802 -12.967 1.00 96.62 186 GLN A N 1
ATOM 1375 C CA . GLN A 1 186 ? -0.530 -5.614 -12.600 1.00 96.62 186 GLN A CA 1
ATOM 1376 C C . GLN A 1 186 ? 0.655 -4.723 -12.232 1.00 96.62 186 GLN A C 1
ATOM 1378 O O . GLN A 1 186 ? 1.096 -3.898 -13.029 1.00 96.62 186 GLN A O 1
ATOM 1383 N N . PHE A 1 187 ? 1.207 -4.968 -11.050 1.00 94.75 187 PHE A N 1
ATOM 1384 C CA . PHE A 1 187 ? 2.435 -4.379 -10.548 1.00 94.75 187 PHE A CA 1
ATOM 1385 C C . PHE A 1 187 ? 3.431 -5.509 -10.307 1.00 94.75 187 PHE A C 1
ATOM 1387 O O . PHE A 1 187 ? 3.257 -6.321 -9.400 1.00 94.75 187 PHE A O 1
ATOM 1394 N N . GLY A 1 188 ? 4.472 -5.602 -11.140 1.00 93.75 188 GLY A N 1
ATOM 1395 C CA . GLY A 1 188 ? 5.413 -6.726 -11.098 1.00 93.75 188 GLY A CA 1
ATOM 1396 C C . GLY A 1 188 ? 4.700 -8.071 -11.262 1.00 93.75 188 GLY A C 1
ATOM 1397 O O . GLY A 1 188 ? 4.076 -8.321 -12.291 1.00 93.75 188 GLY A O 1
ATOM 1398 N N . HIS A 1 189 ? 4.784 -8.929 -10.249 1.00 96.75 189 HIS A N 1
ATOM 1399 C CA . HIS A 1 189 ? 4.127 -10.235 -10.219 1.00 96.75 189 HIS A CA 1
ATOM 1400 C C . HIS A 1 189 ? 2.772 -10.238 -9.506 1.00 96.75 189 HIS A C 1
ATOM 1402 O O . HIS A 1 189 ? 2.171 -11.298 -9.382 1.00 96.75 189 HIS A O 1
ATOM 1408 N N . ILE A 1 190 ? 2.271 -9.095 -9.037 1.00 97.94 190 ILE A N 1
ATOM 1409 C CA . ILE A 1 190 ? 0.999 -9.016 -8.314 1.00 97.94 190 ILE A CA 1
ATOM 1410 C C . ILE A 1 190 ? -0.025 -8.242 -9.141 1.00 97.94 190 ILE A C 1
ATOM 1412 O O . ILE A 1 190 ? 0.222 -7.114 -9.557 1.00 97.94 190 ILE A O 1
ATOM 1416 N N . LEU A 1 191 ? -1.195 -8.836 -9.364 1.00 98.38 191 LEU A N 1
ATOM 1417 C CA . LEU A 1 191 ? -2.379 -8.124 -9.839 1.00 98.38 191 LEU A CA 1
ATOM 1418 C C . LEU A 1 191 ? -3.113 -7.533 -8.633 1.00 98.38 191 LEU A C 1
ATOM 1420 O O . LEU A 1 191 ? -3.436 -8.256 -7.692 1.00 98.38 191 LEU A O 1
ATOM 1424 N N . VAL A 1 192 ? -3.374 -6.232 -8.680 1.00 98.31 192 VAL A N 1
ATOM 1425 C CA . VAL A 1 192 ? -4.066 -5.470 -7.639 1.00 98.31 192 VAL A CA 1
ATOM 1426 C C . VAL A 1 192 ? -5.449 -5.090 -8.147 1.00 98.31 192 VAL A C 1
ATOM 1428 O O . VAL A 1 192 ? -5.577 -4.548 -9.244 1.00 98.31 192 VAL A O 1
ATOM 1431 N N . GLU A 1 193 ? -6.475 -5.364 -7.347 1.00 98.31 193 GLU A N 1
ATOM 1432 C CA . GLU A 1 193 ? -7.873 -5.037 -7.629 1.00 98.31 193 GLU A CA 1
ATOM 1433 C C . GLU A 1 193 ? -8.524 -4.419 -6.377 1.00 98.31 193 GLU A C 1
ATOM 1435 O O . GLU A 1 193 ? -8.940 -5.148 -5.474 1.00 98.31 193 GLU A O 1
ATOM 1440 N N . PRO A 1 194 ? -8.616 -3.082 -6.283 1.00 98.00 194 PRO A N 1
ATOM 1441 C CA . PRO A 1 194 ? -9.359 -2.397 -5.234 1.00 98.00 194 PRO A CA 1
ATOM 1442 C C . PRO A 1 194 ? -10.848 -2.670 -5.425 1.00 98.00 194 PRO A C 1
ATOM 1444 O O . PRO A 1 194 ? -11.416 -2.342 -6.464 1.00 98.00 194 PRO A O 1
ATOM 1447 N N . LEU A 1 195 ? -11.482 -3.286 -4.438 1.00 97.75 195 LEU A N 1
ATOM 1448 C CA . LEU A 1 195 ? -12.856 -3.760 -4.550 1.00 97.75 195 LEU A CA 1
ATOM 1449 C C . LEU A 1 195 ? -13.847 -2.676 -4.138 1.00 97.75 195 LEU A C 1
ATOM 1451 O O . LEU A 1 195 ? -14.740 -2.330 -4.907 1.00 97.75 195 LEU A O 1
ATOM 1455 N N . ARG A 1 196 ? -13.694 -2.169 -2.913 1.00 97.19 196 ARG A N 1
ATOM 1456 C CA . ARG A 1 196 ? -14.631 -1.239 -2.275 1.00 97.19 196 ARG A CA 1
ATOM 1457 C C . ARG A 1 196 ? -13.992 -0.552 -1.075 1.00 97.19 196 ARG A C 1
ATOM 1459 O O . ARG A 1 196 ? -12.953 -1.000 -0.586 1.00 97.19 196 ARG A O 1
ATOM 1466 N N . ILE A 1 197 ? -14.629 0.516 -0.609 1.00 97.19 197 ILE A N 1
ATOM 1467 C CA . ILE A 1 197 ? -14.269 1.205 0.629 1.00 97.19 197 ILE A CA 1
ATOM 1468 C C . ILE A 1 197 ? -15.499 1.201 1.523 1.00 97.19 197 ILE A C 1
ATOM 1470 O O . ILE A 1 197 ? -16.546 1.704 1.129 1.00 97.19 197 ILE A O 1
ATOM 1474 N N . GLU A 1 198 ? -15.361 0.643 2.717 1.00 96.38 198 GLU A N 1
ATOM 1475 C CA . GLU A 1 198 ? -16.450 0.521 3.685 1.00 96.38 198 GLU A CA 1
ATOM 1476 C C . GLU A 1 198 ? -16.121 1.298 4.959 1.00 96.38 198 GLU A C 1
ATOM 1478 O O . GLU A 1 198 ? -14.951 1.459 5.312 1.00 96.38 198 GLU A O 1
ATOM 1483 N N . ARG A 1 199 ? -17.144 1.770 5.672 1.00 95.50 199 ARG A N 1
ATOM 1484 C CA . ARG A 1 199 ? -17.007 2.356 7.006 1.00 95.50 199 ARG A CA 1
ATOM 1485 C C . ARG A 1 199 ? -17.526 1.373 8.054 1.00 95.50 199 ARG A C 1
ATOM 1487 O O . ARG A 1 199 ? -18.728 1.299 8.284 1.00 95.50 199 ARG A O 1
ATOM 1494 N N . GLU A 1 200 ? -16.622 0.648 8.714 1.00 94.06 200 GLU A N 1
ATOM 1495 C CA . GLU A 1 200 ? -16.971 -0.398 9.689 1.00 94.06 200 GLU A CA 1
ATOM 1496 C C . GLU A 1 200 ? -16.034 -0.386 10.916 1.00 94.06 200 GLU A C 1
ATOM 1498 O O . GLU A 1 200 ? -14.844 -0.068 10.790 1.00 94.06 200 GLU A O 1
ATOM 1503 N N . PRO A 1 201 ? -16.534 -0.717 12.126 1.00 94.31 201 PRO A N 1
ATOM 1504 C CA . PRO A 1 201 ? -15.692 -1.005 13.284 1.00 94.31 201 PRO A CA 1
ATOM 1505 C C . PRO A 1 201 ? -14.685 -2.128 13.031 1.00 94.31 201 PRO A C 1
ATOM 1507 O O . PRO A 1 201 ? -14.977 -3.106 12.350 1.00 94.31 201 PRO A O 1
ATOM 1510 N N . ILE A 1 202 ? -13.519 -2.037 13.664 1.00 93.25 202 ILE A N 1
ATOM 1511 C CA . ILE A 1 202 ? -12.531 -3.112 13.649 1.00 93.25 202 ILE A CA 1
ATOM 1512 C C . ILE A 1 202 ? -12.836 -4.100 14.771 1.00 93.25 202 ILE A C 1
ATOM 1514 O O . ILE A 1 202 ? -13.057 -3.722 15.928 1.00 93.25 202 ILE A O 1
ATOM 1518 N N . GLU A 1 203 ? -12.806 -5.382 14.421 1.00 92.31 203 GLU A N 1
ATOM 1519 C CA . GLU A 1 203 ? -12.860 -6.487 15.368 1.00 92.31 203 GLU A CA 1
ATOM 1520 C C . GLU A 1 203 ? -11.464 -7.051 15.616 1.00 92.31 203 GLU A C 1
ATOM 1522 O O . GLU A 1 203 ? -10.671 -7.230 14.689 1.00 92.31 203 GLU A O 1
ATOM 1527 N N . TYR A 1 204 ? -11.188 -7.410 16.867 1.00 92.12 204 TYR A N 1
ATOM 1528 C CA . TYR A 1 204 ? -9.917 -8.001 17.265 1.00 92.12 204 TYR A CA 1
ATOM 1529 C C . TYR A 1 204 ? -10.106 -9.401 17.840 1.00 92.12 204 TYR A C 1
ATOM 1531 O O . TYR A 1 204 ? -11.070 -9.664 18.565 1.00 92.12 204 TYR A O 1
ATOM 1539 N N . VAL A 1 205 ? -9.130 -10.269 17.588 1.00 91.44 205 VAL A N 1
ATOM 1540 C CA . VAL A 1 205 ? -8.970 -11.553 18.276 1.00 91.44 205 VAL A CA 1
ATOM 1541 C C . VAL A 1 205 ? -7.669 -11.518 19.055 1.00 91.44 205 VAL A C 1
ATOM 1543 O O . VAL A 1 205 ? -6.668 -10.990 18.588 1.00 91.44 205 VAL A O 1
ATOM 1546 N N . HIS A 1 206 ? -7.661 -12.094 20.250 1.00 91.81 206 HIS A N 1
ATOM 1547 C CA . HIS A 1 206 ? -6.410 -12.289 20.969 1.00 91.81 206 HIS A CA 1
ATOM 1548 C C . HIS A 1 206 ? -5.518 -13.284 20.209 1.00 91.81 206 HIS A C 1
ATOM 1550 O O . HIS A 1 206 ? -6.021 -14.313 19.753 1.00 91.81 206 HIS A O 1
ATOM 1556 N N . PHE A 1 207 ? -4.205 -13.047 20.144 1.00 86.69 207 PHE A N 1
ATOM 1557 C CA . PHE A 1 207 ? -3.252 -13.863 19.367 1.00 86.69 207 PHE A CA 1
ATOM 1558 C C . PHE A 1 207 ? -3.265 -15.363 19.733 1.00 86.69 207 PHE A C 1
ATOM 1560 O O . PHE A 1 207 ? -2.890 -16.229 18.947 1.00 86.69 207 PHE A O 1
ATOM 1567 N N . THR A 1 208 ? -3.709 -15.700 20.950 1.00 88.50 208 THR A N 1
ATOM 1568 C CA . THR A 1 208 ? -3.855 -17.094 21.415 1.00 88.50 208 THR A CA 1
ATOM 1569 C C . THR A 1 208 ? -5.101 -17.805 20.877 1.00 88.50 208 THR A C 1
ATOM 1571 O O . THR A 1 208 ? -5.298 -18.983 21.173 1.00 88.50 208 THR A O 1
ATOM 1574 N N . GLY A 1 209 ? -5.985 -17.103 20.162 1.00 84.31 209 GLY A N 1
ATOM 1575 C CA . GLY A 1 209 ? -7.289 -17.607 19.724 1.00 84.31 209 GLY A CA 1
ATOM 1576 C C . GLY A 1 209 ? -8.316 -17.755 20.854 1.00 84.31 209 GLY A C 1
ATOM 1577 O O . GLY A 1 209 ? -9.379 -18.345 20.664 1.00 84.31 209 GLY A O 1
ATOM 1578 N N . ASN A 1 210 ? -8.021 -17.249 22.057 1.00 85.69 210 ASN A N 1
ATOM 1579 C CA . ASN A 1 210 ? -8.928 -17.356 23.195 1.00 85.69 210 ASN A CA 1
ATOM 1580 C C . ASN A 1 210 ? -10.095 -16.363 23.076 1.00 85.69 210 ASN A C 1
ATOM 1582 O O . ASN A 1 210 ? -9.977 -15.203 23.459 1.00 85.69 210 ASN A O 1
ATOM 1586 N N . THR A 1 211 ? -11.256 -16.858 22.650 1.00 82.75 211 THR A N 1
ATOM 1587 C CA . THR A 1 211 ? -12.498 -16.081 22.470 1.00 82.75 211 THR A CA 1
ATOM 1588 C C . THR A 1 211 ? -13.090 -15.501 23.760 1.00 82.75 211 THR A C 1
ATOM 1590 O O . THR A 1 211 ? -14.033 -14.709 23.712 1.00 82.75 211 THR A O 1
ATOM 1593 N N . ARG A 1 212 ? -12.564 -15.877 24.936 1.00 84.31 212 ARG A N 1
ATOM 1594 C CA . ARG A 1 212 ? -12.967 -15.282 26.222 1.00 84.31 212 ARG A CA 1
ATOM 1595 C C . ARG A 1 212 ? -12.319 -13.926 26.464 1.00 84.31 212 ARG A C 1
ATOM 1597 O O . ARG A 1 212 ? -12.869 -13.130 27.221 1.00 84.31 212 ARG A O 1
ATOM 1604 N N . LEU A 1 213 ? -11.155 -13.690 25.865 1.00 82.69 213 LEU A N 1
ATOM 1605 C CA . LEU A 1 213 ? -10.487 -12.400 25.910 1.00 82.69 213 LEU A CA 1
ATOM 1606 C C . LEU A 1 213 ? -11.150 -11.524 24.850 1.00 82.69 213 LEU A C 1
ATOM 1608 O O . LEU A 1 213 ? -11.123 -11.847 23.666 1.00 82.69 213 LEU A O 1
ATOM 1612 N N . LYS A 1 214 ? -11.793 -10.443 25.295 1.00 82.25 214 LYS A N 1
ATOM 1613 C CA . LYS A 1 214 ? -12.459 -9.481 24.417 1.00 82.25 214 LYS A CA 1
ATOM 1614 C C . LYS A 1 214 ? -11.684 -8.175 24.409 1.00 82.25 214 LYS A C 1
ATOM 1616 O O . LYS A 1 214 ? -11.286 -7.700 25.469 1.00 82.25 214 LYS A O 1
ATOM 1621 N N . HIS A 1 215 ? -11.535 -7.609 23.223 1.00 83.94 215 HIS A N 1
ATOM 1622 C CA . HIS A 1 215 ? -11.125 -6.228 23.035 1.00 83.94 215 HIS A CA 1
ATOM 1623 C C . HIS A 1 215 ? -12.359 -5.396 22.695 1.00 83.94 215 HIS A C 1
ATOM 1625 O O . HIS A 1 215 ? -13.304 -5.901 22.082 1.00 83.94 215 HIS A O 1
ATOM 1631 N N . GLU A 1 216 ? -12.361 -4.127 23.085 1.00 83.75 216 GLU A N 1
ATOM 1632 C CA . GLU A 1 216 ? -13.420 -3.208 22.680 1.00 83.75 216 GLU A CA 1
ATOM 1633 C C . GLU A 1 216 ? -13.366 -2.987 21.162 1.00 83.75 216 GLU A C 1
ATOM 1635 O O . GLU A 1 216 ? -12.286 -2.853 20.578 1.00 83.75 216 GLU A O 1
ATOM 1640 N N . ARG A 1 217 ? -14.536 -2.989 20.511 1.00 83.56 217 ARG A N 1
ATOM 1641 C CA . ARG A 1 217 ? -14.638 -2.622 19.093 1.00 83.56 217 ARG A CA 1
ATOM 1642 C C . ARG A 1 217 ? -14.284 -1.148 18.936 1.00 83.56 217 ARG A C 1
ATOM 1644 O O . ARG A 1 217 ? -14.644 -0.331 19.785 1.00 83.56 217 ARG A O 1
ATOM 1651 N N . THR A 1 218 ? -13.616 -0.805 17.841 1.00 86.19 218 THR A N 1
ATOM 1652 C CA . THR A 1 218 ? -13.332 0.601 17.537 1.00 86.19 218 THR A CA 1
ATOM 1653 C C . THR A 1 218 ? -14.612 1.342 17.151 1.00 86.19 218 THR A C 1
ATOM 1655 O O . THR A 1 218 ? -15.629 0.738 16.806 1.00 86.19 218 THR A O 1
ATOM 1658 N N . SER A 1 219 ? -14.554 2.674 17.136 1.00 90.00 219 SER A N 1
ATOM 1659 C CA . SER A 1 219 ? -15.506 3.433 16.315 1.00 90.00 21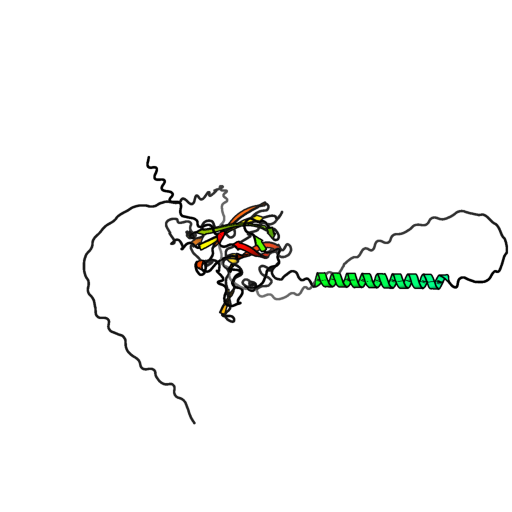9 SER A CA 1
ATOM 1660 C C . SER A 1 219 ? -15.333 3.054 14.833 1.00 90.00 219 SER A C 1
ATOM 1662 O O . SER A 1 219 ? -14.246 2.588 14.467 1.00 90.00 219 SER A O 1
ATOM 1664 N N . PRO A 1 220 ? -16.365 3.213 13.984 1.00 93.81 220 PRO A N 1
ATOM 1665 C CA . PRO A 1 220 ? -16.252 2.901 12.564 1.00 93.81 220 PRO A CA 1
ATOM 1666 C C . PRO A 1 220 ? -15.097 3.661 11.906 1.00 93.81 220 PRO A C 1
ATOM 1668 O O . PRO A 1 220 ? -15.019 4.884 12.018 1.00 93.81 220 PRO A O 1
ATOM 1671 N N . VAL A 1 221 ? -14.213 2.932 11.226 1.00 95.31 221 VAL A N 1
ATOM 1672 C CA . VAL A 1 221 ? -13.106 3.494 10.439 1.00 95.31 221 VAL A CA 1
ATOM 1673 C C . VAL A 1 221 ? -13.304 3.171 8.964 1.00 95.31 221 VAL A C 1
ATOM 1675 O O . VAL A 1 221 ? -14.132 2.324 8.631 1.00 95.31 221 VAL A O 1
ATOM 1678 N N . LEU A 1 222 ? -12.541 3.810 8.077 1.00 96.62 222 LEU A N 1
ATOM 1679 C CA . LEU A 1 222 ? -12.543 3.421 6.671 1.00 96.62 222 LEU A CA 1
ATOM 1680 C C . LEU A 1 222 ? -11.710 2.155 6.473 1.00 96.62 222 LEU A C 1
ATOM 1682 O O . LEU A 1 222 ? -10.613 2.033 7.015 1.00 96.62 222 LEU A O 1
ATOM 1686 N N . GLN A 1 223 ? -12.220 1.234 5.668 1.00 97.12 223 GLN A N 1
ATOM 1687 C CA . GLN A 1 223 ? -11.571 -0.013 5.295 1.00 97.12 223 GLN A CA 1
ATOM 1688 C C . GLN A 1 223 ? -11.524 -0.099 3.771 1.00 97.12 223 GLN A C 1
ATOM 1690 O O . GLN A 1 223 ? -12.559 -0.236 3.120 1.00 97.12 223 GLN A O 1
ATOM 1695 N N . LEU A 1 224 ? -10.326 -0.012 3.189 1.00 97.81 224 LEU A N 1
ATOM 1696 C CA . LEU A 1 224 ? -10.126 -0.276 1.765 1.00 97.81 224 LEU A CA 1
ATOM 1697 C C . LEU A 1 224 ? -9.943 -1.778 1.561 1.00 97.81 224 LEU A C 1
ATOM 1699 O O . LEU A 1 224 ? -8.928 -2.326 1.984 1.00 97.81 224 LEU A O 1
ATOM 1703 N N . TRP A 1 225 ? -10.884 -2.424 0.876 1.00 97.94 225 TRP A N 1
ATOM 1704 C CA . TRP A 1 225 ? -10.777 -3.826 0.481 1.00 97.94 225 TRP A CA 1
ATOM 1705 C C . TRP A 1 225 ? -10.050 -3.956 -0.850 1.00 97.94 225 TRP A C 1
ATOM 1707 O O . TRP A 1 225 ? -10.444 -3.350 -1.847 1.00 97.94 225 TRP A O 1
ATOM 1717 N N . VAL A 1 226 ? -9.019 -4.793 -0.885 1.00 98.19 226 VAL A N 1
ATOM 1718 C CA . VAL A 1 226 ? -8.192 -5.040 -2.066 1.00 98.19 226 VAL A CA 1
ATOM 1719 C C . VAL A 1 226 ? -8.023 -6.538 -2.252 1.00 98.19 226 VAL A C 1
ATOM 1721 O O . VAL A 1 226 ? -7.708 -7.264 -1.308 1.00 98.19 226 VAL A O 1
ATOM 1724 N N . ARG A 1 227 ? -8.204 -7.005 -3.486 1.00 98.50 227 ARG A N 1
ATOM 1725 C CA . ARG A 1 227 ? -7.807 -8.347 -3.893 1.00 98.50 227 ARG A CA 1
ATOM 1726 C C . ARG A 1 227 ? -6.417 -8.304 -4.509 1.00 98.50 227 ARG A C 1
ATOM 1728 O O . ARG A 1 227 ? -6.159 -7.519 -5.422 1.00 98.50 227 ARG A O 1
ATOM 1735 N N . PHE A 1 228 ? -5.549 -9.185 -4.036 1.00 98.50 228 PHE A N 1
ATOM 1736 C CA . PHE A 1 228 ? -4.255 -9.455 -4.642 1.00 98.50 228 PHE A CA 1
ATOM 1737 C C . PHE A 1 228 ? -4.283 -10.825 -5.303 1.00 98.50 228 PHE A C 1
ATOM 1739 O O . PHE A 1 228 ? -4.756 -11.783 -4.696 1.00 98.50 228 PHE A O 1
ATOM 1746 N N . THR A 1 229 ? -3.745 -10.931 -6.515 1.00 98.56 229 THR A N 1
ATOM 1747 C CA . THR A 1 229 ? -3.530 -12.211 -7.201 1.00 98.56 229 THR A CA 1
ATOM 1748 C C . THR A 1 229 ? -2.064 -12.332 -7.585 1.00 98.56 229 THR A C 1
ATOM 1750 O O . THR A 1 229 ? -1.513 -11.429 -8.219 1.00 98.56 229 THR A O 1
ATOM 1753 N N . ASN A 1 230 ? -1.425 -13.442 -7.227 1.00 98.44 230 ASN A N 1
ATOM 1754 C CA . ASN A 1 230 ? -0.062 -13.721 -7.654 1.00 98.44 230 ASN A CA 1
ATOM 1755 C C . ASN A 1 230 ? -0.055 -14.218 -9.107 1.00 98.44 230 ASN A C 1
ATOM 1757 O O . ASN A 1 230 ? -0.560 -15.291 -9.419 1.00 98.44 230 ASN A O 1
ATOM 1761 N N . MET A 1 231 ? 0.537 -13.423 -9.990 1.00 98.12 231 MET A N 1
ATOM 1762 C CA . MET A 1 231 ? 0.681 -13.668 -11.425 1.00 98.12 231 MET A CA 1
ATOM 1763 C C . MET A 1 231 ? 2.088 -14.163 -11.802 1.00 98.12 231 MET A C 1
ATOM 1765 O O . MET A 1 231 ? 2.410 -14.228 -12.988 1.00 98.12 231 MET A O 1
ATOM 1769 N N . SER A 1 232 ? 2.959 -14.455 -10.829 1.00 96.94 232 SER A N 1
ATOM 1770 C CA . SER A 1 232 ? 4.229 -15.137 -11.112 1.00 96.94 232 SER A CA 1
ATOM 1771 C C . SER A 1 232 ? 3.993 -16.585 -11.537 1.00 96.94 232 SER A C 1
ATOM 1773 O O . SER A 1 232 ? 2.929 -17.152 -11.299 1.00 96.94 232 SER A O 1
ATOM 1775 N N . GLU A 1 233 ? 5.007 -17.186 -12.156 1.00 96.94 233 GLU A N 1
ATOM 1776 C CA . GLU A 1 233 ? 5.005 -18.610 -12.503 1.00 96.94 233 GLU A CA 1
ATOM 1777 C C . GLU A 1 233 ? 5.709 -19.463 -11.434 1.00 96.94 233 GLU A C 1
ATOM 1779 O O . GLU A 1 233 ? 5.466 -20.664 -11.337 1.00 96.94 233 GLU A O 1
ATOM 1784 N N . ASP A 1 234 ? 6.576 -18.848 -10.627 1.00 95.94 234 ASP A N 1
ATOM 1785 C CA . ASP A 1 234 ? 7.562 -19.543 -9.799 1.00 95.94 234 ASP A CA 1
ATOM 1786 C C . ASP A 1 234 ? 7.790 -18.928 -8.407 1.00 95.94 234 ASP A C 1
ATOM 1788 O O . ASP A 1 234 ? 8.490 -19.529 -7.590 1.00 95.94 234 ASP A O 1
ATOM 1792 N N . GLN A 1 235 ? 7.211 -17.763 -8.100 1.00 95.25 235 GLN A N 1
ATOM 1793 C CA . GLN A 1 235 ? 7.436 -17.080 -6.825 1.00 95.25 235 GLN A CA 1
ATOM 1794 C C . GLN A 1 235 ? 6.251 -17.252 -5.883 1.00 95.25 235 GLN A C 1
ATOM 1796 O O . GLN A 1 235 ? 5.095 -17.127 -6.272 1.00 95.25 235 GLN A O 1
ATOM 1801 N N . VAL A 1 236 ? 6.545 -17.473 -4.605 1.00 96.56 236 VAL A N 1
ATOM 1802 C CA . VAL A 1 236 ? 5.562 -17.360 -3.525 1.00 96.56 236 VAL A CA 1
ATOM 1803 C C . VAL A 1 236 ? 5.715 -15.975 -2.911 1.00 96.56 236 VAL A C 1
ATOM 1805 O O . VAL A 1 236 ? 6.810 -15.625 -2.476 1.00 96.56 236 VAL A O 1
ATOM 1808 N N . ILE A 1 237 ? 4.655 -15.169 -2.906 1.00 95.94 237 ILE A N 1
ATOM 1809 C CA . ILE A 1 237 ? 4.729 -13.743 -2.557 1.00 95.94 237 ILE A CA 1
ATOM 1810 C C . ILE A 1 237 ? 3.674 -13.416 -1.503 1.00 95.94 237 ILE A C 1
ATOM 1812 O O . ILE A 1 237 ? 2.506 -13.728 -1.696 1.00 95.94 237 ILE A O 1
ATOM 1816 N N . ALA A 1 238 ? 4.076 -12.744 -0.422 1.00 96.44 238 ALA A N 1
ATOM 1817 C CA . ALA A 1 238 ? 3.162 -12.062 0.495 1.00 96.44 238 ALA A CA 1
ATOM 1818 C C . ALA A 1 238 ? 3.062 -10.580 0.080 1.00 96.44 238 ALA A C 1
ATOM 1820 O O . ALA A 1 238 ? 4.026 -9.838 0.320 1.00 96.44 238 ALA A O 1
ATOM 1821 N N . PRO A 1 239 ? 1.967 -10.144 -0.581 1.00 96.19 239 PRO A N 1
ATOM 1822 C CA . PRO A 1 239 ? 1.885 -8.806 -1.176 1.00 96.19 239 PRO A CA 1
ATOM 1823 C C . PRO A 1 239 ? 1.846 -7.684 -0.140 1.00 96.19 239 PRO A C 1
ATOM 1825 O O . PRO A 1 239 ? 2.320 -6.582 -0.405 1.00 96.19 239 PRO A O 1
ATOM 1828 N N . LEU A 1 240 ? 1.292 -7.963 1.040 1.00 95.19 240 LEU A N 1
ATOM 1829 C CA . LEU A 1 240 ? 1.174 -7.012 2.134 1.00 95.19 240 LEU A CA 1
ATOM 1830 C C . LEU A 1 240 ? 1.415 -7.725 3.465 1.00 95.19 240 LEU A C 1
ATOM 1832 O O . LEU A 1 240 ? 0.920 -8.829 3.692 1.00 95.19 240 LEU A O 1
ATOM 1836 N N . ASP A 1 241 ? 2.168 -7.086 4.352 1.00 93.38 241 ASP A N 1
ATOM 1837 C CA . ASP A 1 241 ? 2.434 -7.562 5.705 1.00 93.38 241 ASP A CA 1
ATOM 1838 C C . ASP A 1 241 ? 2.272 -6.418 6.718 1.00 93.38 241 ASP A C 1
ATOM 1840 O O . ASP A 1 241 ? 2.092 -5.253 6.350 1.00 93.38 241 ASP A O 1
ATOM 1844 N N . ARG A 1 242 ? 2.290 -6.753 8.015 1.00 91.94 242 ARG A N 1
ATOM 1845 C CA . ARG A 1 242 ? 2.103 -5.768 9.095 1.00 91.94 242 ARG A CA 1
ATOM 1846 C C . ARG A 1 242 ? 3.168 -4.673 9.067 1.00 91.94 242 ARG A C 1
ATOM 1848 O O . ARG A 1 242 ? 2.857 -3.533 9.395 1.00 91.94 242 ARG A O 1
ATOM 1855 N N . THR A 1 243 ? 4.398 -5.012 8.686 1.00 90.31 243 THR A N 1
ATOM 1856 C CA . THR A 1 243 ? 5.500 -4.051 8.618 1.00 90.31 243 THR A CA 1
ATOM 1857 C C . THR A 1 243 ? 5.246 -3.055 7.498 1.00 90.31 243 THR A C 1
ATOM 1859 O O . THR A 1 243 ? 5.281 -1.858 7.745 1.00 90.31 243 THR A O 1
ATOM 1862 N N . LEU A 1 244 ? 4.918 -3.517 6.292 1.00 90.94 244 LEU A N 1
ATOM 1863 C CA . LEU A 1 244 ? 4.629 -2.634 5.162 1.00 90.94 244 LEU A CA 1
ATOM 1864 C C . LEU A 1 244 ? 3.412 -1.745 5.413 1.00 90.94 244 LEU A C 1
ATOM 1866 O O . LEU A 1 244 ? 3.457 -0.567 5.075 1.00 90.94 244 LEU A O 1
ATOM 1870 N N . LEU A 1 245 ? 2.344 -2.281 6.012 1.00 94.31 245 LEU A N 1
ATOM 1871 C CA . LEU A 1 245 ? 1.104 -1.533 6.210 1.00 94.31 245 LEU A CA 1
ATOM 1872 C C . LEU A 1 245 ? 1.199 -0.492 7.335 1.00 94.31 245 LEU A C 1
ATOM 1874 O O . LEU A 1 245 ? 0.777 0.650 7.153 1.00 94.31 245 LEU A O 1
ATOM 1878 N N . PHE A 1 246 ? 1.730 -0.881 8.498 1.00 93.38 246 PHE A N 1
ATOM 1879 C CA . PHE A 1 246 ? 1.660 -0.068 9.718 1.00 93.38 246 PHE A CA 1
ATOM 1880 C C . PHE A 1 246 ? 2.940 0.715 10.026 1.00 93.38 246 PHE A C 1
ATOM 1882 O O . PHE A 1 246 ? 2.968 1.461 11.009 1.00 93.38 246 PHE A O 1
ATOM 1889 N N . LYS A 1 247 ? 3.999 0.576 9.215 1.00 89.44 247 LYS A N 1
ATOM 1890 C CA . LYS A 1 247 ? 5.248 1.311 9.435 1.00 89.44 247 LYS A CA 1
ATOM 1891 C C . LYS A 1 247 ? 5.040 2.814 9.279 1.00 89.44 247 LYS A C 1
ATOM 1893 O O . LYS A 1 247 ? 4.625 3.310 8.230 1.00 89.44 247 LYS A O 1
ATOM 1898 N N . ARG A 1 248 ? 5.374 3.523 10.354 1.00 88.56 248 ARG A N 1
ATOM 1899 C CA . ARG A 1 248 ? 5.351 4.975 10.478 1.00 88.56 248 ARG A CA 1
ATOM 1900 C C . ARG A 1 248 ? 6.570 5.376 11.290 1.00 88.56 248 ARG A C 1
ATOM 1902 O O . ARG A 1 248 ? 6.804 4.776 12.335 1.00 88.56 248 ARG A O 1
ATOM 1909 N N . ASP A 1 249 ? 7.303 6.365 10.805 1.00 86.12 249 ASP A N 1
ATOM 1910 C CA . ASP A 1 249 ? 8.431 6.950 11.526 1.00 86.12 249 ASP A CA 1
ATOM 1911 C C . ASP A 1 249 ? 8.114 8.414 11.822 1.00 86.12 249 ASP A C 1
ATOM 1913 O O . ASP A 1 249 ? 7.374 9.064 11.087 1.00 86.12 249 ASP A O 1
ATOM 1917 N N . PHE A 1 250 ? 8.637 8.934 12.925 1.00 85.00 250 PHE A N 1
ATOM 1918 C CA . PHE A 1 250 ? 8.562 10.357 13.223 1.00 85.00 250 PHE A CA 1
ATOM 1919 C C . PHE A 1 250 ? 9.912 10.974 12.887 1.00 85.00 250 PHE A C 1
ATOM 1921 O O . PHE A 1 250 ? 10.936 10.534 13.407 1.00 85.00 250 PHE A O 1
ATOM 1928 N N . ASP A 1 251 ? 9.912 11.962 12.001 1.00 82.88 251 ASP A N 1
ATOM 1929 C CA . ASP A 1 251 ? 11.115 12.722 11.704 1.00 82.88 251 ASP A CA 1
ATOM 1930 C C . ASP A 1 251 ? 11.239 13.877 12.698 1.00 82.88 251 ASP A C 1
ATOM 1932 O O . ASP A 1 251 ? 10.486 14.852 12.642 1.00 82.88 251 ASP A O 1
ATOM 1936 N N . ASP A 1 252 ? 12.201 13.757 13.612 1.00 83.19 252 ASP A N 1
ATOM 1937 C CA . ASP A 1 252 ? 12.476 14.758 14.641 1.00 83.19 252 ASP A CA 1
ATOM 1938 C C . ASP A 1 252 ? 12.837 16.130 14.040 1.00 83.19 252 ASP A C 1
ATOM 1940 O O . ASP A 1 252 ? 12.537 17.161 14.648 1.00 83.19 252 ASP A O 1
ATOM 1944 N N . GLU A 1 253 ? 13.458 16.172 12.852 1.00 83.25 253 GLU A N 1
ATOM 1945 C CA . GLU A 1 253 ? 13.897 17.427 12.229 1.00 83.25 253 GLU A CA 1
ATOM 1946 C C . GLU A 1 253 ? 12.729 18.208 11.623 1.00 83.25 253 GLU A C 1
ATOM 1948 O O . GLU A 1 253 ? 12.605 19.416 11.847 1.00 83.25 253 GLU A O 1
ATOM 1953 N N . SER A 1 254 ? 11.852 17.533 10.875 1.00 79.00 254 SER A N 1
ATOM 1954 C CA . SER A 1 254 ? 10.662 18.161 10.291 1.00 79.00 254 SER A CA 1
ATOM 1955 C C . SER A 1 254 ? 9.461 18.197 11.240 1.00 79.00 254 SER A C 1
ATOM 1957 O O . SER A 1 254 ? 8.503 18.927 10.979 1.00 79.00 254 SER A O 1
ATOM 1959 N N . SER A 1 255 ? 9.509 17.452 12.352 1.00 81.81 255 SER A N 1
ATOM 1960 C CA . SER A 1 255 ? 8.367 17.196 13.240 1.00 81.81 255 SER A CA 1
ATOM 1961 C C . SER A 1 255 ? 7.149 16.635 12.492 1.00 81.81 255 SER A C 1
ATOM 1963 O O . SER A 1 255 ? 6.004 16.941 12.839 1.00 81.81 255 SER A O 1
ATOM 1965 N N . GLN A 1 256 ? 7.390 15.849 11.439 1.00 80.56 256 GLN A N 1
ATOM 1966 C CA . GLN A 1 256 ? 6.354 15.229 10.616 1.00 80.56 256 GLN A CA 1
ATOM 1967 C C . GLN A 1 256 ? 6.331 13.717 10.813 1.00 80.56 256 GLN A C 1
ATOM 1969 O O . GLN A 1 256 ? 7.352 13.070 11.046 1.00 80.56 256 GLN A O 1
ATOM 1974 N N . LEU A 1 257 ? 5.129 13.155 10.702 1.00 84.06 257 LEU A N 1
ATOM 1975 C CA . LEU A 1 257 ? 4.946 11.716 10.646 1.00 84.06 257 LEU A CA 1
ATOM 1976 C C . LEU A 1 257 ? 5.182 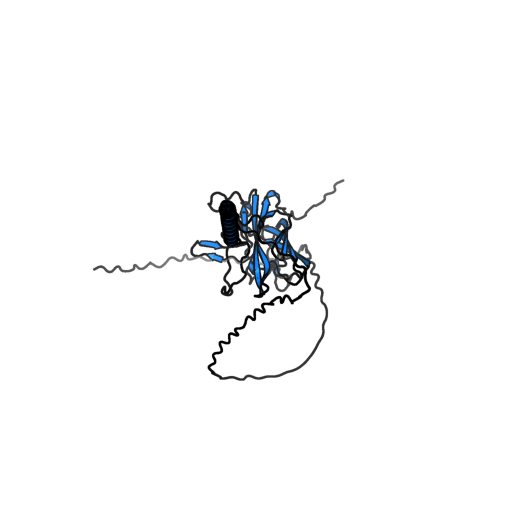11.256 9.207 1.00 84.06 257 LEU A C 1
ATOM 1978 O O . LEU A 1 257 ? 4.518 11.720 8.288 1.00 84.06 257 LEU A O 1
ATOM 1982 N N . LEU A 1 258 ? 6.117 10.337 9.014 1.00 85.25 258 LEU A N 1
ATOM 1983 C CA . LEU A 1 258 ? 6.437 9.746 7.727 1.00 85.25 258 LEU A CA 1
ATOM 1984 C C . LEU A 1 258 ? 5.734 8.397 7.593 1.00 85.25 258 LEU A C 1
ATOM 1986 O O . LEU A 1 258 ? 5.930 7.484 8.399 1.00 85.25 258 LEU A O 1
ATOM 1990 N N . ALA A 1 259 ? 4.916 8.261 6.551 1.00 90.00 259 ALA A N 1
ATOM 1991 C CA . ALA A 1 259 ? 4.209 7.030 6.228 1.00 90.00 259 ALA A CA 1
ATOM 1992 C C . ALA A 1 259 ? 4.026 6.896 4.715 1.00 90.00 259 ALA A C 1
ATOM 1994 O O . ALA A 1 259 ? 3.719 7.868 4.030 1.00 90.00 259 ALA A O 1
ATOM 1995 N N . ASN A 1 260 ? 4.142 5.672 4.203 1.00 90.88 260 ASN A N 1
ATOM 1996 C CA . ASN A 1 260 ? 3.838 5.386 2.799 1.00 90.88 260 ASN A CA 1
ATOM 1997 C C . ASN A 1 260 ? 2.361 5.030 2.571 1.00 90.88 260 ASN A C 1
ATOM 1999 O O . ASN A 1 260 ? 1.905 5.077 1.434 1.00 90.88 260 ASN A O 1
ATOM 2003 N N . ASN A 1 261 ? 1.616 4.692 3.629 1.00 94.50 261 ASN A N 1
ATOM 2004 C CA . ASN A 1 261 ? 0.200 4.337 3.550 1.00 94.50 261 ASN A CA 1
ATOM 2005 C C . ASN A 1 261 ? -0.650 5.430 4.202 1.00 94.50 261 ASN A C 1
ATOM 2007 O O . ASN A 1 261 ? -0.554 5.655 5.412 1.00 94.50 261 ASN A O 1
ATOM 2011 N N . PHE A 1 262 ? -1.480 6.104 3.411 1.00 94.69 262 PHE A N 1
ATOM 2012 C CA . PHE A 1 262 ? -2.335 7.191 3.883 1.00 94.69 262 PHE A CA 1
ATOM 2013 C C . PHE A 1 262 ? -3.483 7.474 2.913 1.00 94.69 262 PHE A C 1
ATOM 2015 O O . PHE A 1 262 ? -3.464 7.061 1.755 1.00 94.69 262 PHE A O 1
ATOM 2022 N N . ILE A 1 263 ? -4.463 8.235 3.387 1.00 94.25 263 ILE A N 1
ATOM 2023 C CA . ILE A 1 263 ? -5.576 8.771 2.608 1.00 94.25 263 ILE A CA 1
ATOM 2024 C C . ILE A 1 263 ? -5.442 10.286 2.570 1.00 94.25 263 ILE A C 1
ATOM 2026 O O . ILE A 1 263 ? -5.161 10.917 3.591 1.00 94.25 263 ILE A O 1
ATOM 2030 N N . ARG A 1 264 ? -5.685 10.886 1.409 1.00 90.06 264 ARG A N 1
ATOM 2031 C CA . ARG A 1 264 ? -5.731 12.337 1.248 1.00 90.06 264 ARG A CA 1
ATOM 2032 C C . ARG A 1 264 ? -6.879 12.751 0.335 1.00 90.06 264 ARG A C 1
ATOM 2034 O O . ARG A 1 264 ? -7.124 12.114 -0.681 1.00 90.06 264 ARG A O 1
ATOM 2041 N N . SER A 1 265 ? -7.538 13.862 0.661 1.00 87.31 265 SER A N 1
ATOM 2042 C CA . SER A 1 265 ? -8.462 14.546 -0.255 1.00 87.31 265 SER A CA 1
ATOM 2043 C C . SER A 1 265 ? -7.705 15.451 -1.237 1.00 87.31 265 SER A C 1
ATOM 2045 O O . SER A 1 265 ? -6.821 16.213 -0.830 1.00 87.31 265 SER A O 1
ATOM 2047 N N . GLU A 1 266 ? -8.076 15.411 -2.519 1.00 75.25 266 GLU A N 1
ATOM 2048 C CA . GLU A 1 266 ? -7.469 16.214 -3.594 1.00 75.25 266 GLU A CA 1
ATOM 2049 C C . GLU A 1 266 ? -7.655 17.728 -3.373 1.00 75.25 266 GLU A C 1
ATOM 2051 O O . GLU A 1 266 ? -6.802 18.532 -3.744 1.00 75.25 266 GLU A O 1
ATOM 2056 N N . ASN A 1 267 ? -8.708 18.125 -2.648 1.00 61.22 267 ASN A N 1
ATOM 2057 C CA . ASN A 1 267 ? -9.019 19.524 -2.326 1.00 61.22 267 ASN A CA 1
ATOM 2058 C C . ASN A 1 267 ? -8.061 20.169 -1.307 1.00 61.22 267 ASN A C 1
ATOM 2060 O O . ASN A 1 267 ? -8.244 21.316 -0.909 1.00 61.22 267 ASN A O 1
ATOM 2064 N N . SER A 1 268 ? -7.007 19.463 -0.908 1.00 57.94 268 SER A N 1
ATOM 2065 C CA . SER A 1 268 ? -5.971 19.941 0.013 1.00 57.94 268 SER A CA 1
ATOM 2066 C C . SER A 1 268 ? -4.914 20.851 -0.642 1.00 57.94 268 SER A C 1
ATOM 2068 O O . SER A 1 268 ? -3.807 20.999 -0.121 1.00 57.94 268 SER A O 1
ATOM 2070 N N . ALA A 1 269 ? -5.229 21.433 -1.802 1.00 45.44 269 ALA A N 1
ATOM 2071 C CA . ALA A 1 269 ? -4.301 22.078 -2.734 1.00 45.44 269 ALA A CA 1
ATOM 2072 C C . ALA A 1 269 ? -3.540 23.311 -2.195 1.00 45.44 269 ALA A C 1
ATOM 2074 O O . ALA A 1 269 ? -2.594 23.762 -2.838 1.00 45.44 269 ALA A O 1
ATOM 2075 N N . ASP A 1 270 ? -3.876 23.830 -1.013 1.00 44.72 270 ASP A N 1
ATOM 2076 C CA . ASP A 1 270 ? -3.290 25.070 -0.484 1.00 44.72 270 ASP A CA 1
ATOM 2077 C C . ASP A 1 270 ? -1.974 24.881 0.293 1.00 44.72 270 ASP A C 1
ATOM 2079 O O . ASP A 1 270 ? -1.533 25.790 0.998 1.00 44.72 270 ASP A O 1
ATOM 2083 N N . GLY A 1 271 ? -1.327 23.709 0.215 1.00 45.62 271 GLY A N 1
ATOM 2084 C CA . GLY A 1 271 ? -0.032 23.458 0.876 1.00 45.62 271 GLY A CA 1
ATOM 2085 C C . GLY A 1 271 ? -0.061 23.637 2.402 1.00 45.62 271 GLY A C 1
ATOM 2086 O O . GLY A 1 271 ? 0.977 23.629 3.059 1.00 45.62 271 GLY A O 1
ATOM 2087 N N . THR A 1 272 ? -1.260 23.791 2.963 1.00 42.53 272 THR A N 1
ATOM 2088 C CA . THR A 1 272 ? -1.529 24.062 4.368 1.00 42.53 272 THR A CA 1
ATOM 2089 C C . THR A 1 272 ? -2.300 22.865 4.901 1.00 42.53 272 THR A C 1
ATOM 2091 O O . THR A 1 272 ? -3.519 22.902 4.998 1.00 42.53 272 THR A O 1
ATOM 2094 N N . GLY A 1 273 ? -1.582 21.768 5.158 1.00 47.50 273 GLY A N 1
ATOM 2095 C CA . GLY A 1 273 ? -2.093 20.632 5.927 1.00 47.50 273 GLY A CA 1
ATOM 2096 C C . GLY A 1 273 ? -3.444 20.099 5.457 1.00 47.50 273 GLY A C 1
ATOM 2097 O O . GLY A 1 273 ? -4.407 20.110 6.222 1.00 47.50 273 GLY A O 1
ATOM 2098 N N . GLY A 1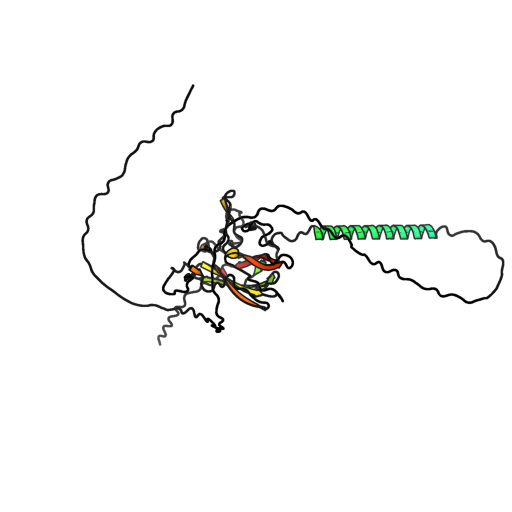 274 ? -3.511 19.607 4.217 1.00 55.72 274 GLY A N 1
ATOM 2099 C CA . GLY A 1 274 ? -4.554 18.648 3.866 1.00 55.72 274 GLY A CA 1
ATOM 2100 C C . GLY A 1 274 ? -4.662 17.583 4.940 1.00 55.72 274 GLY A C 1
ATOM 2101 O O . GLY A 1 274 ? -3.631 17.111 5.413 1.00 55.72 274 GLY A O 1
ATOM 2102 N N . SER A 1 275 ? -5.880 17.235 5.349 1.00 72.69 275 SER A N 1
ATOM 2103 C CA . SER A 1 275 ? -6.090 16.213 6.373 1.00 72.69 275 SER A CA 1
ATOM 2104 C C . SER A 1 275 ? -5.648 14.856 5.823 1.00 72.69 275 SER A C 1
ATOM 2106 O O . SER A 1 275 ? -6.439 14.139 5.212 1.00 72.69 275 SER A O 1
ATOM 2108 N N . THR A 1 276 ? -4.363 14.538 5.982 1.00 87.25 276 THR A N 1
ATOM 2109 C CA . THR A 1 276 ? -3.807 13.214 5.724 1.00 87.25 276 THR A CA 1
ATOM 2110 C C . THR A 1 276 ? -4.317 12.295 6.828 1.00 87.25 276 THR A C 1
ATOM 2112 O O . THR A 1 276 ? -4.063 12.520 8.011 1.00 87.25 276 THR A O 1
ATOM 2115 N N . VAL A 1 277 ? -5.068 11.269 6.442 1.00 92.56 277 VAL A N 1
ATOM 2116 C CA . VAL A 1 277 ? -5.552 10.235 7.358 1.00 92.56 277 VAL A CA 1
ATOM 2117 C C . VAL A 1 277 ? -4.628 9.039 7.222 1.00 92.56 277 VAL A C 1
ATOM 2119 O O . VAL A 1 277 ? -4.535 8.436 6.154 1.00 92.56 277 VAL A O 1
ATOM 2122 N N . TYR A 1 278 ? -3.922 8.692 8.290 1.00 94.25 278 TYR A N 1
ATOM 2123 C CA . TYR A 1 278 ? -3.012 7.550 8.275 1.00 94.25 278 TYR A CA 1
ATOM 2124 C C . TYR A 1 278 ? -3.752 6.226 8.460 1.00 94.25 278 TYR A C 1
ATOM 2126 O O . TYR A 1 278 ? -4.948 6.183 8.761 1.00 94.25 278 TYR A O 1
ATOM 2134 N N . MET A 1 279 ? -3.028 5.125 8.277 1.00 95.38 279 MET A N 1
ATOM 2135 C CA . MET A 1 279 ? -3.522 3.808 8.671 1.00 95.38 279 MET A CA 1
ATOM 2136 C C . MET A 1 279 ? -3.655 3.717 10.192 1.00 95.38 279 MET A C 1
ATOM 2138 O O . MET A 1 279 ? -2.992 4.448 10.933 1.00 95.38 279 MET A O 1
ATOM 2142 N N . LEU A 1 280 ? -4.514 2.806 10.647 1.00 94.38 280 LEU A N 1
ATOM 2143 C CA . LEU A 1 280 ? -4.691 2.499 12.061 1.00 94.38 280 LEU A CA 1
ATOM 2144 C C . LEU A 1 280 ? -3.340 2.246 12.746 1.00 94.38 280 LEU A C 1
ATOM 2146 O O . LEU A 1 280 ? -2.489 1.530 12.215 1.00 94.38 280 LEU A O 1
ATOM 2150 N N . ASP A 1 281 ? -3.177 2.770 13.960 1.00 90.50 281 ASP A N 1
ATOM 2151 C CA . ASP A 1 281 ? -2.044 2.401 14.800 1.00 90.50 281 ASP A CA 1
ATOM 2152 C C . ASP A 1 281 ? -2.199 0.981 15.339 1.00 90.50 281 ASP A C 1
ATOM 2154 O O . ASP A 1 281 ? -3.036 0.714 16.206 1.00 90.50 281 ASP A O 1
ATOM 2158 N N . HIS A 1 282 ? -1.393 0.062 14.815 1.00 91.00 282 HIS A N 1
ATOM 2159 C CA . HIS A 1 282 ? -1.381 -1.313 15.270 1.00 91.00 282 HIS A CA 1
ATOM 2160 C C . HIS A 1 282 ? 0.049 -1.808 15.520 1.00 91.00 282 HIS A C 1
ATOM 2162 O O . HIS A 1 282 ? 0.724 -2.254 14.586 1.00 91.00 282 HIS A O 1
ATOM 2168 N N . PRO A 1 283 ? 0.526 -1.766 16.781 1.00 87.75 283 PRO A N 1
ATOM 2169 C CA . PRO A 1 283 ? 1.871 -2.204 17.120 1.00 87.75 283 PRO A CA 1
ATOM 2170 C C . PRO A 1 283 ? 2.134 -3.649 16.684 1.00 87.75 283 PRO A C 1
ATOM 2172 O O . PRO A 1 283 ? 1.299 -4.536 16.875 1.00 87.75 283 PRO A O 1
ATOM 2175 N N . LEU A 1 284 ? 3.334 -3.922 16.164 1.00 85.44 284 LEU A N 1
ATOM 2176 C CA . LEU A 1 284 ? 3.754 -5.284 15.797 1.00 85.44 284 LEU A CA 1
ATOM 2177 C C . LEU A 1 284 ? 3.791 -6.237 17.005 1.00 85.44 284 LEU A C 1
ATOM 2179 O O . LEU A 1 284 ? 3.684 -7.446 16.839 1.00 85.44 284 LEU A O 1
ATOM 2183 N N . THR A 1 285 ? 3.919 -5.689 18.215 1.00 87.81 285 THR A N 1
ATOM 2184 C CA . THR A 1 285 ? 3.931 -6.422 19.490 1.00 87.81 285 THR A CA 1
ATOM 2185 C C . THR A 1 285 ? 2.554 -6.513 20.153 1.00 87.81 285 THR A C 1
ATOM 2187 O O . THR A 1 285 ? 2.473 -6.895 21.318 1.00 87.81 285 THR A O 1
ATOM 2190 N N . SER A 1 286 ? 1.484 -6.100 19.466 1.00 88.81 286 SER A N 1
ATOM 2191 C CA . SER A 1 286 ? 0.118 -6.183 19.988 1.00 88.81 286 SER A CA 1
ATOM 2192 C C . SER A 1 286 ? -0.269 -7.635 20.292 1.00 88.81 286 SER A C 1
ATOM 2194 O O . SER A 1 286 ? -0.037 -8.525 19.478 1.00 88.81 286 SER A O 1
ATOM 2196 N N . GLU A 1 287 ? -0.911 -7.863 21.441 1.00 91.88 287 GLU A N 1
ATOM 2197 C CA . GLU A 1 287 ? -1.522 -9.155 21.809 1.00 91.88 287 GLU A CA 1
ATOM 2198 C C . GLU A 1 287 ? -2.860 -9.408 21.085 1.00 91.88 287 GLU A C 1
ATOM 2200 O O . GLU A 1 287 ? -3.486 -10.461 21.215 1.00 91.88 287 GLU A O 1
ATOM 2205 N N . TRP A 1 288 ? -3.318 -8.423 20.325 1.00 91.62 288 TRP A N 1
ATOM 2206 C CA . TRP A 1 288 ? -4.551 -8.463 19.560 1.00 91.62 288 TRP A CA 1
ATOM 2207 C C . TRP A 1 288 ? -4.212 -8.441 18.082 1.00 91.62 288 TRP A C 1
ATOM 2209 O O . TRP A 1 288 ? -3.443 -7.582 17.662 1.00 91.62 288 TRP A O 1
ATOM 2219 N N . ASP A 1 289 ? -4.802 -9.348 17.317 1.00 91.38 289 ASP A N 1
ATOM 2220 C CA . ASP A 1 289 ? -4.754 -9.374 15.863 1.00 91.38 289 ASP A CA 1
ATOM 2221 C C . ASP A 1 289 ? -6.085 -8.870 15.301 1.00 91.38 289 ASP A C 1
ATOM 2223 O O . ASP A 1 289 ? -7.155 -9.104 15.871 1.00 91.38 289 ASP A O 1
ATOM 2227 N N . ILE A 1 290 ? -6.025 -8.174 14.169 1.00 92.75 290 ILE A N 1
ATOM 2228 C CA . ILE A 1 290 ? -7.211 -7.674 13.476 1.00 92.75 290 ILE A CA 1
ATOM 2229 C C . ILE A 1 290 ? -7.884 -8.832 12.728 1.00 92.75 290 ILE A C 1
ATOM 2231 O O . ILE A 1 290 ? -7.253 -9.540 11.938 1.00 92.75 290 ILE A O 1
ATOM 2235 N N . CYS A 1 291 ? -9.181 -9.031 12.969 1.00 90.06 291 CYS A N 1
ATOM 2236 C CA . CYS A 1 291 ? -9.955 -10.095 12.334 1.00 90.06 291 CYS A CA 1
ATOM 2237 C C . CYS A 1 291 ? -9.972 -9.928 10.812 1.00 90.06 291 CYS A C 1
ATOM 2239 O O . CYS A 1 291 ? -10.136 -8.815 10.328 1.00 90.06 291 CYS A O 1
ATOM 2241 N N . LYS A 1 292 ? -9.908 -11.040 10.062 1.00 86.69 292 LYS A N 1
ATOM 2242 C CA . LYS A 1 292 ? -10.124 -11.087 8.598 1.00 86.69 292 LYS A CA 1
ATOM 2243 C C . LYS A 1 292 ? -9.149 -10.241 7.762 1.00 86.69 292 LYS A C 1
ATOM 2245 O O . LYS A 1 292 ? -9.397 -10.026 6.582 1.00 86.69 292 LYS A O 1
ATOM 2250 N N . GLN A 1 293 ? -8.053 -9.750 8.344 1.00 90.06 293 GLN A N 1
ATOM 2251 C CA . GLN A 1 293 ? -7.107 -8.911 7.608 1.00 90.06 293 GLN A CA 1
ATOM 2252 C C . GLN A 1 293 ? -6.116 -9.725 6.766 1.00 90.06 293 GLN A C 1
ATOM 2254 O O . GLN A 1 293 ? -5.603 -9.216 5.781 1.00 90.06 293 GLN A O 1
ATOM 2259 N N . HIS A 1 294 ? -5.831 -10.973 7.152 1.00 91.56 294 HIS A N 1
ATOM 2260 C CA . HIS A 1 294 ? -4.969 -11.904 6.406 1.00 91.56 294 HIS A CA 1
ATOM 2261 C C . HIS A 1 294 ? -3.583 -11.349 5.996 1.00 91.56 294 HIS A C 1
ATOM 2263 O O . HIS A 1 294 ? -3.012 -11.728 4.974 1.00 91.56 294 HIS A O 1
ATOM 2269 N N . LEU A 1 295 ? -3.008 -10.439 6.793 1.00 93.38 295 LEU A N 1
ATOM 2270 C CA . LEU A 1 295 ? -1.691 -9.862 6.508 1.00 93.38 295 LEU A CA 1
ATOM 2271 C C . LEU A 1 295 ? -0.575 -10.904 6.604 1.00 93.38 295 LEU A C 1
ATOM 2273 O O . LEU A 1 295 ? -0.543 -11.718 7.526 1.00 93.38 295 LEU A O 1
ATOM 2277 N N . GLY A 1 296 ? 0.396 -10.811 5.695 1.00 93.06 296 GLY A N 1
ATOM 2278 C CA . GLY A 1 296 ? 1.548 -11.711 5.640 1.00 93.06 296 GLY A CA 1
ATOM 2279 C C . GLY A 1 296 ? 1.243 -13.084 5.039 1.00 93.06 296 GLY A C 1
ATOM 2280 O O . GLY A 1 296 ? 2.138 -13.930 4.992 1.00 93.06 296 GLY A O 1
ATOM 2281 N N . GLU A 1 297 ? 0.013 -13.316 4.571 1.00 95.62 297 GLU A N 1
ATOM 2282 C CA . GLU A 1 297 ? -0.342 -14.550 3.882 1.00 95.62 297 GLU A CA 1
ATOM 2283 C C . GLU A 1 297 ? 0.412 -14.654 2.550 1.00 95.62 297 GLU A C 1
ATOM 2285 O O . GLU A 1 297 ? 0.496 -13.707 1.764 1.00 95.62 297 GLU A O 1
ATOM 2290 N N . GLN A 1 298 ? 1.027 -15.814 2.339 1.00 96.25 298 GLN A N 1
ATOM 2291 C CA . GLN A 1 298 ? 1.860 -16.101 1.182 1.00 96.25 298 GLN A CA 1
ATOM 2292 C C . GLN A 1 298 ? 1.006 -16.697 0.069 1.00 96.25 298 GLN A C 1
ATOM 2294 O O . GLN A 1 298 ? 0.376 -17.728 0.271 1.00 96.25 298 GLN A O 1
ATOM 2299 N N . LEU A 1 299 ? 1.039 -16.076 -1.105 1.00 97.88 299 LEU A N 1
ATOM 2300 C CA . LEU A 1 299 ? 0.321 -16.528 -2.290 1.00 97.88 299 LEU A CA 1
ATOM 2301 C C . LEU A 1 299 ? 1.261 -17.319 -3.187 1.00 97.88 299 LEU A C 1
ATOM 2303 O O . LEU A 1 299 ? 2.282 -16.786 -3.629 1.00 97.88 299 LEU A O 1
ATOM 2307 N N . ALA A 1 300 ? 0.913 -18.559 -3.504 1.00 98.25 300 ALA A N 1
ATOM 2308 C CA . ALA A 1 300 ? 1.548 -19.310 -4.577 1.00 98.25 300 ALA A CA 1
ATOM 2309 C C . ALA A 1 300 ? 1.139 -18.759 -5.963 1.00 98.25 300 ALA A C 1
ATOM 2311 O O . ALA A 1 300 ? 0.166 -18.006 -6.068 1.00 98.25 300 ALA A O 1
ATOM 2312 N N . PRO A 1 301 ? 1.857 -19.115 -7.044 1.00 98.31 301 PRO A N 1
ATOM 2313 C CA . PRO A 1 301 ? 1.461 -18.794 -8.416 1.00 98.31 301 PRO A CA 1
ATOM 2314 C C . PRO A 1 301 ? -0.021 -19.085 -8.704 1.00 98.31 301 PRO A C 1
ATOM 2316 O O . PRO A 1 301 ? -0.488 -20.213 -8.549 1.00 98.31 301 PRO A O 1
ATOM 2319 N N . GLY A 1 302 ? -0.763 -18.064 -9.135 1.00 98.12 302 GLY A N 1
ATOM 2320 C CA . GLY A 1 302 ? -2.194 -18.124 -9.445 1.00 98.12 302 GLY A CA 1
ATOM 2321 C C . GLY A 1 302 ? -3.143 -17.953 -8.253 1.00 98.12 302 GLY A C 1
ATOM 2322 O O . GLY A 1 302 ? -4.348 -17.805 -8.466 1.00 98.12 302 GLY A O 1
ATOM 2323 N N . GLU A 1 303 ? -2.651 -17.947 -7.012 1.00 98.38 303 GLU A N 1
ATOM 2324 C CA . GLU A 1 303 ? -3.495 -17.761 -5.828 1.00 98.38 303 GLU A CA 1
ATOM 2325 C C . GLU A 1 303 ? -3.919 -16.302 -5.648 1.00 98.38 303 GLU A C 1
ATOM 2327 O O . GLU A 1 303 ? -3.244 -15.366 -6.085 1.00 98.38 303 GLU A O 1
ATOM 2332 N N . SER A 1 304 ? -5.076 -16.113 -5.011 1.00 98.25 304 SER A N 1
ATOM 2333 C CA . SER A 1 304 ? -5.645 -14.797 -4.724 1.00 98.25 304 SER A CA 1
ATOM 2334 C C . SER A 1 304 ? -6.081 -14.689 -3.274 1.00 98.25 304 SER A C 1
ATOM 2336 O O . SER A 1 304 ? -6.554 -15.668 -2.703 1.00 98.25 304 SER A O 1
ATOM 2338 N N . ILE A 1 305 ? -6.002 -13.482 -2.725 1.00 97.88 305 ILE A N 1
ATOM 2339 C CA . ILE A 1 305 ? -6.480 -13.165 -1.381 1.00 97.88 305 ILE A CA 1
ATOM 2340 C C . ILE A 1 305 ? -7.152 -11.801 -1.345 1.00 97.88 305 ILE A C 1
ATOM 2342 O O . ILE A 1 305 ? -6.783 -10.903 -2.101 1.00 97.88 305 ILE A O 1
ATOM 2346 N N . GLU A 1 306 ? -8.129 -11.650 -0.457 1.00 97.62 306 GLU A N 1
ATOM 2347 C CA . GLU A 1 306 ? -8.758 -10.371 -0.143 1.00 97.62 306 GLU A CA 1
ATOM 2348 C C . GLU A 1 306 ? -8.285 -9.893 1.226 1.00 97.62 306 GLU A C 1
ATOM 2350 O O . GLU A 1 306 ? -8.342 -10.628 2.210 1.00 97.62 306 GLU A O 1
ATOM 2355 N N . ILE A 1 307 ? -7.799 -8.658 1.266 1.00 96.62 307 ILE A N 1
ATOM 2356 C CA . ILE A 1 307 ? -7.246 -8.004 2.449 1.00 96.62 307 ILE A CA 1
ATOM 2357 C C . ILE A 1 307 ? -7.901 -6.633 2.565 1.00 96.62 307 ILE A C 1
ATOM 2359 O O . ILE A 1 307 ? -8.191 -5.997 1.550 1.00 96.62 307 ILE A O 1
ATOM 2363 N N . PHE A 1 308 ? -8.098 -6.151 3.792 1.00 96.56 308 PHE A N 1
ATOM 2364 C CA . PHE A 1 308 ? -8.503 -4.769 4.020 1.00 96.56 308 PHE A CA 1
ATOM 2365 C C . PHE A 1 308 ? -7.429 -3.947 4.738 1.00 96.56 308 PHE A C 1
ATOM 2367 O O . PHE A 1 308 ? -6.678 -4.440 5.588 1.00 96.56 308 PHE A O 1
ATOM 2374 N N . LEU A 1 309 ? -7.365 -2.665 4.388 1.00 97.12 309 LEU A N 1
ATOM 2375 C CA . LEU A 1 309 ? -6.476 -1.677 4.986 1.00 97.12 309 LEU A CA 1
ATOM 2376 C C . LEU A 1 309 ? -7.325 -0.718 5.835 1.00 97.12 309 LEU A C 1
ATOM 2378 O O . LEU A 1 309 ? -8.129 0.021 5.267 1.00 97.12 309 LEU A O 1
ATOM 2382 N N . PRO A 1 310 ? -7.193 -0.733 7.172 1.00 96.81 310 PRO A N 1
ATOM 2383 C CA . PRO A 1 310 ? -7.957 0.147 8.044 1.00 96.81 310 PRO A CA 1
ATOM 2384 C C . PRO A 1 310 ? -7.283 1.513 8.211 1.00 96.81 310 PRO A C 1
ATOM 2386 O O . PRO A 1 310 ? -6.090 1.601 8.517 1.00 96.81 310 PRO A O 1
ATOM 2389 N N . SER A 1 311 ? -8.065 2.581 8.092 1.00 96.25 311 SER A N 1
ATOM 2390 C CA . SER A 1 311 ? -7.651 3.933 8.462 1.00 96.25 311 SER A CA 1
ATOM 2391 C C . SER A 1 311 ? -7.648 4.121 9.983 1.00 96.25 311 SER A C 1
ATOM 2393 O O . SER A 1 311 ? -8.289 3.381 10.731 1.00 96.25 311 SER A O 1
ATOM 2395 N N . GLN A 1 312 ? -6.964 5.159 10.456 1.00 93.94 312 GLN A N 1
ATOM 2396 C CA . GLN A 1 312 ? -7.203 5.701 11.790 1.00 93.94 312 GLN A CA 1
ATOM 2397 C C . GLN A 1 312 ? -8.553 6.432 11.836 1.00 93.94 312 GLN A C 1
ATOM 2399 O O . GLN A 1 312 ? -9.084 6.818 10.795 1.00 93.94 312 GLN A O 1
ATOM 2404 N N . LEU A 1 313 ? -9.084 6.653 13.041 1.00 90.50 313 LEU A N 1
ATOM 2405 C CA . LEU A 1 313 ? -10.345 7.374 13.254 1.00 90.50 313 LEU A CA 1
ATOM 2406 C C . LEU A 1 313 ? -10.216 8.884 12.979 1.00 90.50 313 LEU A C 1
ATOM 2408 O O . LEU A 1 313 ? -11.139 9.528 12.484 1.00 90.50 313 LEU A O 1
ATOM 2412 N N . GLU A 1 314 ? -9.063 9.454 13.318 1.00 88.62 314 GLU A N 1
ATOM 2413 C CA . GLU A 1 314 ? -8.807 10.890 13.244 1.00 88.62 314 GLU A CA 1
ATOM 2414 C C . GLU A 1 314 ? -8.715 11.377 11.794 1.00 88.62 314 GLU A C 1
ATOM 2416 O O . GLU A 1 314 ? -7.893 10.896 11.012 1.00 88.62 314 GLU A O 1
ATOM 2421 N N . GLY A 1 315 ? -9.537 12.374 11.456 1.00 85.00 315 GLY A N 1
ATOM 2422 C CA . GLY A 1 315 ? -9.531 13.022 10.143 1.00 85.00 315 GLY A CA 1
ATOM 2423 C C . GLY A 1 315 ? -10.388 12.334 9.078 1.00 85.00 315 GLY A C 1
ATOM 2424 O O . GLY A 1 315 ? -10.432 12.813 7.952 1.00 85.00 315 GLY A O 1
ATOM 2425 N N . ILE A 1 316 ? -11.109 11.253 9.399 1.00 89.06 316 ILE A N 1
ATOM 2426 C CA . ILE A 1 316 ? -12.039 10.637 8.436 1.00 89.06 316 ILE A CA 1
ATOM 2427 C C . ILE A 1 316 ? -13.145 11.627 8.036 1.00 89.06 316 ILE A C 1
ATOM 2429 O O . ILE A 1 316 ? -13.494 11.729 6.863 1.00 89.06 316 ILE A O 1
ATOM 2433 N N . ASP A 1 317 ? -13.693 12.372 8.998 1.00 86.94 317 ASP A N 1
ATOM 2434 C CA . ASP A 1 317 ? -14.852 13.249 8.771 1.00 86.94 317 ASP A CA 1
ATOM 2435 C C . ASP A 1 317 ? -14.512 14.539 8.007 1.00 86.94 317 ASP A C 1
ATOM 2437 O O . ASP A 1 317 ? -15.407 15.244 7.546 1.00 86.94 317 ASP A O 1
ATOM 2441 N N . SER A 1 318 ? -13.224 14.858 7.858 1.00 85.75 318 SER A N 1
ATOM 2442 C CA . SER A 1 318 ? -12.753 15.973 7.028 1.00 85.75 318 SER A CA 1
ATOM 2443 C C . SER A 1 318 ? -12.511 15.565 5.570 1.00 85.75 318 SER A C 1
ATOM 2445 O O . SER A 1 318 ? -12.292 16.440 4.726 1.00 85.75 318 SER A O 1
ATOM 2447 N N . LEU A 1 319 ? -12.568 14.268 5.241 1.00 87.94 319 LEU A N 1
ATOM 2448 C CA . LEU A 1 319 ? -12.482 13.800 3.861 1.00 87.94 319 LEU A CA 1
ATOM 2449 C C . LEU A 1 319 ? -13.750 14.203 3.101 1.00 87.94 319 LEU A C 1
ATOM 2451 O O . LEU A 1 319 ? -14.866 13.875 3.496 1.00 87.94 319 LEU A O 1
ATOM 2455 N N . SER A 1 320 ? -13.578 14.905 1.981 1.00 88.19 320 SER A N 1
ATOM 2456 C CA . SER A 1 320 ? -14.686 15.285 1.102 1.00 88.19 320 SER A CA 1
ATOM 2457 C C . SER A 1 320 ? -14.265 15.320 -0.367 1.00 88.19 320 SER A C 1
ATOM 2459 O O . SER A 1 320 ? -13.140 15.708 -0.697 1.00 88.19 320 SER A O 1
ATOM 2461 N N . GLY A 1 321 ? -15.190 14.930 -1.247 1.00 90.06 321 GLY A N 1
ATOM 2462 C CA . GLY A 1 321 ? -15.004 14.938 -2.698 1.00 90.06 321 GLY A CA 1
ATOM 2463 C C . GLY A 1 321 ? -14.032 13.857 -3.188 1.00 90.06 321 GLY A C 1
ATOM 2464 O O . GLY A 1 321 ? -14.010 12.761 -2.622 1.00 90.06 321 GLY A O 1
ATOM 2465 N N . PRO A 1 322 ? -13.231 14.149 -4.227 1.00 92.38 322 PRO A N 1
ATOM 2466 C CA . PRO A 1 322 ? -12.188 13.249 -4.702 1.00 92.38 322 PRO A CA 1
ATOM 2467 C C . PRO A 1 322 ? -11.109 13.014 -3.643 1.00 92.38 322 PRO A C 1
ATOM 2469 O O . PRO A 1 322 ? -10.597 13.946 -3.011 1.00 92.38 322 PRO A O 1
ATOM 2472 N N . ALA A 1 323 ? -10.754 11.749 -3.463 1.00 92.94 323 ALA A N 1
ATOM 2473 C CA . ALA A 1 323 ? -9.751 11.295 -2.525 1.00 92.94 323 ALA A CA 1
ATOM 2474 C C . ALA A 1 323 ? -8.846 10.231 -3.154 1.00 92.94 323 ALA A C 1
ATOM 2476 O O . ALA A 1 323 ? -9.169 9.576 -4.148 1.00 92.94 323 ALA A O 1
ATOM 2477 N N . LEU A 1 324 ? -7.681 10.084 -2.542 1.00 93.50 324 LEU A N 1
ATOM 2478 C CA . LEU A 1 324 ? -6.638 9.162 -2.937 1.00 93.50 324 LEU A CA 1
ATOM 2479 C C . LEU A 1 324 ? -6.188 8.375 -1.714 1.00 93.50 324 LEU A C 1
ATOM 2481 O O . LEU A 1 324 ? -5.892 8.956 -0.671 1.00 93.50 324 LEU A O 1
ATOM 2485 N N . TRP A 1 325 ? -6.120 7.059 -1.856 1.00 96.38 325 TRP A N 1
ATOM 2486 C CA . TRP A 1 325 ? -5.572 6.140 -0.870 1.00 96.38 325 TRP A CA 1
ATOM 2487 C C . TRP A 1 325 ? -4.264 5.567 -1.398 1.00 96.38 325 TRP A C 1
ATOM 2489 O O . TRP A 1 325 ? -4.266 4.751 -2.317 1.00 96.38 325 TRP A O 1
ATOM 2499 N N . ARG A 1 326 ? -3.139 5.970 -0.812 1.00 95.50 326 ARG A N 1
ATOM 2500 C CA . ARG A 1 326 ? -1.832 5.412 -1.148 1.00 95.50 326 ARG A CA 1
ATOM 2501 C C . ARG A 1 326 ? -1.591 4.139 -0.350 1.00 95.50 326 ARG A C 1
ATOM 2503 O O . ARG A 1 326 ? -1.759 4.140 0.869 1.00 95.50 326 ARG A O 1
ATOM 2510 N N . MET A 1 327 ? -1.185 3.070 -1.029 1.00 95.62 327 MET A N 1
ATOM 2511 C CA . MET A 1 327 ? -0.745 1.823 -0.405 1.00 95.62 327 MET A CA 1
ATOM 2512 C C . MET A 1 327 ? 0.655 1.425 -0.873 1.00 95.62 327 MET A C 1
ATOM 2514 O O . MET A 1 327 ? 1.022 1.632 -2.029 1.00 95.62 327 MET A O 1
ATOM 2518 N N . HIS A 1 328 ? 1.413 0.792 0.014 1.00 94.88 328 HIS A N 1
ATOM 2519 C CA . HIS A 1 328 ? 2.732 0.229 -0.249 1.00 94.88 328 HIS A CA 1
ATOM 2520 C C . HIS A 1 328 ? 2.650 -1.295 -0.253 1.00 94.88 328 HIS A C 1
ATOM 2522 O O . HIS A 1 328 ? 2.291 -1.902 0.752 1.00 94.88 328 HIS A O 1
ATOM 2528 N N . ILE A 1 329 ? 2.984 -1.918 -1.384 1.00 95.44 329 ILE A N 1
ATOM 2529 C CA . ILE A 1 329 ? 2.883 -3.371 -1.569 1.00 95.44 329 ILE A CA 1
ATOM 2530 C C . ILE A 1 329 ? 4.201 -3.981 -2.037 1.00 95.44 329 ILE A C 1
ATOM 2532 O O . ILE A 1 329 ? 5.005 -3.333 -2.711 1.00 95.44 329 ILE A O 1
ATOM 2536 N N . ARG A 1 330 ? 4.399 -5.265 -1.742 1.00 95.12 330 ARG A N 1
ATOM 2537 C CA . ARG A 1 330 ? 5.455 -6.099 -2.318 1.00 95.12 330 ARG A CA 1
ATOM 2538 C C . ARG A 1 330 ? 4.970 -6.709 -3.632 1.00 95.12 330 ARG A C 1
ATOM 2540 O O . ARG A 1 330 ? 3.961 -7.404 -3.670 1.00 95.12 330 ARG A O 1
ATOM 2547 N N . LYS A 1 331 ? 5.717 -6.477 -4.712 1.00 93.88 331 LYS A N 1
ATOM 2548 C CA . LYS A 1 331 ? 5.400 -6.934 -6.075 1.00 93.88 331 LYS A CA 1
ATOM 2549 C C . LYS A 1 331 ? 6.189 -8.155 -6.551 1.00 93.88 331 LYS A C 1
ATOM 2551 O O . LYS A 1 331 ? 6.020 -8.575 -7.693 1.00 93.88 331 LYS A O 1
ATOM 2556 N N . GLY A 1 332 ? 7.073 -8.699 -5.721 1.00 92.25 332 GLY A N 1
ATOM 2557 C CA . GLY A 1 332 ? 7.885 -9.877 -6.032 1.00 92.25 332 GLY A CA 1
ATOM 2558 C C . GLY A 1 332 ? 9.261 -9.814 -5.388 1.00 92.25 332 GLY A C 1
ATOM 2559 O O . GLY A 1 332 ? 9.494 -8.992 -4.501 1.00 92.25 332 GLY A O 1
ATOM 2560 N N . PHE A 1 333 ? 10.168 -10.665 -5.860 1.00 88.88 333 PHE A N 1
ATOM 2561 C CA . PHE A 1 333 ? 11.548 -10.732 -5.392 1.00 88.88 333 PHE A CA 1
ATOM 2562 C C . PHE A 1 333 ? 12.536 -10.535 -6.537 1.00 88.88 333 PHE A C 1
ATOM 2564 O O . PHE A 1 333 ? 12.312 -10.951 -7.675 1.00 88.88 333 PHE A O 1
ATOM 2571 N N . HIS A 1 334 ? 13.661 -9.902 -6.232 1.00 85.50 334 HIS A N 1
ATOM 2572 C CA . HIS A 1 334 ? 14.742 -9.739 -7.187 1.00 85.50 334 HIS A CA 1
ATOM 2573 C C . HIS A 1 334 ? 15.498 -11.065 -7.360 1.00 85.50 334 HIS A C 1
ATOM 2575 O O . HIS A 1 334 ? 16.081 -11.582 -6.409 1.00 85.50 334 HIS A O 1
ATOM 2581 N N . ALA A 1 335 ? 15.536 -11.600 -8.584 1.00 82.38 335 ALA A N 1
ATOM 2582 C CA . ALA A 1 335 ? 16.017 -12.959 -8.859 1.00 82.38 335 ALA A CA 1
ATOM 2583 C C . ALA A 1 335 ? 17.460 -13.244 -8.397 1.00 82.38 335 ALA A C 1
ATOM 2585 O O . ALA A 1 335 ? 17.772 -14.367 -8.011 1.00 82.38 335 ALA A O 1
ATOM 2586 N N . ALA A 1 336 ? 18.351 -12.247 -8.431 1.00 80.81 336 ALA A N 1
ATOM 2587 C CA . ALA A 1 336 ? 19.758 -12.455 -8.077 1.00 80.81 336 ALA A CA 1
ATOM 2588 C C . ALA A 1 336 ? 20.043 -12.342 -6.571 1.00 80.81 336 ALA A C 1
ATOM 2590 O O . ALA A 1 336 ? 20.998 -12.942 -6.088 1.00 80.81 336 ALA A O 1
ATOM 2591 N N . THR A 1 337 ? 19.258 -11.548 -5.841 1.00 81.00 337 THR A N 1
ATOM 2592 C CA . THR A 1 337 ? 19.528 -11.217 -4.429 1.00 81.00 337 THR A CA 1
ATOM 2593 C C . THR A 1 337 ? 18.503 -11.816 -3.472 1.00 81.00 337 THR A C 1
ATOM 2595 O O . THR A 1 337 ? 18.776 -11.929 -2.283 1.00 81.00 337 THR A O 1
ATOM 2598 N N . GLY A 1 338 ? 17.327 -12.200 -3.972 1.00 80.75 338 GLY A N 1
ATOM 2599 C CA . GLY A 1 338 ? 16.208 -12.677 -3.163 1.00 80.75 338 GLY A CA 1
ATOM 2600 C C . GLY A 1 338 ? 15.515 -11.582 -2.347 1.00 80.75 338 GLY A C 1
ATOM 2601 O O . GLY A 1 338 ? 14.627 -11.897 -1.564 1.00 80.75 338 GLY A O 1
ATOM 2602 N N . HIS A 1 339 ? 15.894 -10.309 -2.508 1.00 79.56 339 HIS A N 1
ATOM 2603 C CA . HIS A 1 339 ? 15.267 -9.201 -1.782 1.00 79.56 339 HIS A CA 1
ATOM 2604 C C . HIS A 1 339 ? 13.876 -8.890 -2.326 1.00 79.56 339 HIS A C 1
ATOM 2606 O O . HIS A 1 339 ? 13.630 -9.018 -3.529 1.00 79.56 339 HIS A O 1
ATOM 2612 N N . GLY A 1 340 ? 12.982 -8.460 -1.434 1.00 82.94 340 GLY A N 1
ATOM 2613 C CA . GLY A 1 340 ? 11.663 -7.980 -1.814 1.00 82.94 340 GLY A CA 1
ATOM 2614 C C . GLY A 1 340 ? 11.773 -6.772 -2.744 1.00 82.94 340 GLY A C 1
ATOM 2615 O O . GLY A 1 340 ? 12.668 -5.935 -2.635 1.00 82.94 340 GLY A O 1
ATOM 2616 N N . VAL A 1 341 ? 10.855 -6.680 -3.692 1.00 87.44 341 VAL A N 1
ATOM 2617 C CA . VAL A 1 341 ? 10.681 -5.493 -4.521 1.00 87.44 341 VAL A CA 1
ATOM 2618 C C . VAL A 1 341 ? 9.322 -4.927 -4.182 1.00 87.44 341 VAL A C 1
ATOM 2620 O O . VAL A 1 341 ? 8.318 -5.631 -4.296 1.00 87.44 341 VAL A O 1
ATOM 2623 N N . THR A 1 342 ? 9.284 -3.667 -3.767 1.00 90.81 342 THR A N 1
ATOM 2624 C CA . THR A 1 342 ? 8.044 -3.012 -3.358 1.00 90.81 342 THR A CA 1
ATOM 2625 C C . THR A 1 342 ? 7.715 -1.833 -4.257 1.00 90.81 342 THR A C 1
ATOM 2627 O O . THR A 1 342 ? 8.541 -1.370 -5.049 1.00 90.81 342 THR A O 1
ATOM 2630 N N . THR A 1 343 ? 6.467 -1.391 -4.190 1.00 92.75 343 THR A N 1
ATOM 2631 C CA . THR A 1 343 ? 5.978 -0.265 -4.970 1.00 92.75 343 THR A CA 1
ATOM 2632 C C . THR A 1 343 ? 4.812 0.430 -4.278 1.00 92.75 343 THR A C 1
ATOM 2634 O O . THR A 1 343 ? 4.148 -0.166 -3.426 1.00 92.75 343 THR A O 1
ATOM 2637 N N . LEU A 1 344 ? 4.574 1.685 -4.649 1.00 94.25 344 LEU A N 1
ATOM 2638 C CA . LEU A 1 344 ? 3.431 2.469 -4.193 1.00 94.25 344 LEU A CA 1
ATOM 2639 C C . LEU A 1 344 ? 2.330 2.441 -5.246 1.00 94.25 344 LEU A C 1
ATOM 2641 O O . LEU A 1 344 ? 2.616 2.534 -6.441 1.00 94.25 344 LEU A O 1
ATOM 2645 N N . VAL A 1 345 ? 1.086 2.341 -4.792 1.00 94.62 345 VAL A N 1
ATOM 2646 C CA . VAL A 1 345 ? -0.112 2.374 -5.630 1.00 94.62 345 VAL A CA 1
ATOM 2647 C C . VAL A 1 345 ? -1.095 3.374 -5.032 1.00 94.62 345 VAL A C 1
ATOM 2649 O O . VAL A 1 345 ? -1.413 3.301 -3.847 1.00 94.62 345 VAL A O 1
ATOM 2652 N N . ASP A 1 346 ? -1.584 4.288 -5.860 1.00 95.75 346 ASP A N 1
ATOM 2653 C CA . ASP A 1 346 ? -2.567 5.305 -5.508 1.00 95.75 346 ASP A CA 1
ATOM 2654 C C . ASP A 1 346 ? -3.956 4.863 -5.971 1.00 95.75 346 ASP A C 1
ATOM 2656 O O . ASP A 1 346 ? -4.219 4.763 -7.169 1.00 95.75 346 ASP A O 1
ATOM 2660 N N . ILE A 1 347 ? -4.863 4.611 -5.029 1.00 96.62 347 ILE A N 1
ATOM 2661 C CA . ILE A 1 347 ? -6.255 4.276 -5.327 1.00 96.62 347 ILE A CA 1
ATOM 2662 C C . ILE A 1 347 ? -7.099 5.535 -5.313 1.00 96.62 347 ILE A C 1
ATOM 2664 O O . ILE A 1 347 ? -7.230 6.178 -4.275 1.00 96.62 347 ILE A O 1
ATOM 2668 N N . VAL A 1 348 ? -7.694 5.875 -6.453 1.00 95.31 348 VAL A N 1
ATOM 2669 C CA . VAL A 1 348 ? -8.556 7.058 -6.578 1.00 95.31 348 VAL A CA 1
ATOM 2670 C C . VAL A 1 348 ? -10.024 6.683 -6.433 1.00 95.31 348 VAL A C 1
ATOM 2672 O O . VAL A 1 348 ? -10.499 5.706 -7.022 1.00 95.31 348 VAL A O 1
ATOM 2675 N N . PHE A 1 349 ? -10.741 7.470 -5.639 1.00 95.56 349 PHE A N 1
ATOM 2676 C CA . PHE A 1 349 ? -12.161 7.289 -5.360 1.00 95.56 349 PHE A CA 1
ATOM 2677 C C . PHE A 1 349 ? -12.810 8.627 -4.990 1.00 95.56 349 PHE A C 1
ATOM 2679 O O . PHE A 1 349 ? -12.136 9.570 -4.585 1.00 95.56 349 PHE A O 1
ATOM 2686 N N . ASP A 1 350 ? -14.128 8.719 -5.112 1.00 95.00 350 ASP A N 1
ATOM 2687 C CA . ASP A 1 350 ? -14.903 9.803 -4.511 1.00 95.00 350 ASP A CA 1
ATOM 2688 C C . ASP A 1 350 ? -15.439 9.350 -3.150 1.00 95.00 350 ASP A C 1
ATOM 2690 O O . ASP A 1 350 ? -15.879 8.211 -2.998 1.00 95.00 350 ASP A O 1
ATOM 2694 N N . THR A 1 351 ? -15.450 10.239 -2.158 1.00 92.69 351 THR A N 1
ATOM 2695 C CA . THR A 1 351 ? -16.033 9.958 -0.831 1.00 92.69 351 THR A CA 1
ATOM 2696 C C . THR A 1 351 ? -17.482 9.453 -0.864 1.00 92.69 351 THR A C 1
ATOM 2698 O O . THR A 1 351 ? -17.892 8.753 0.055 1.00 92.69 351 THR A O 1
ATOM 2701 N N . GLN A 1 352 ? -18.252 9.733 -1.921 1.00 94.12 352 GLN A N 1
ATOM 2702 C CA . GLN A 1 352 ? -19.600 9.182 -2.130 1.00 94.12 352 GLN A CA 1
ATOM 2703 C C . GLN A 1 352 ? -19.616 7.671 -2.404 1.00 94.12 352 GLN A C 1
ATOM 2705 O O . GLN A 1 352 ? -20.671 7.049 -2.321 1.00 94.12 352 GLN A O 1
ATOM 2710 N N . GLN A 1 353 ? -18.472 7.082 -2.757 1.00 93.88 353 GLN A N 1
ATOM 2711 C CA . GLN A 1 353 ? -18.312 5.641 -2.965 1.00 93.88 353 GLN A CA 1
ATOM 2712 C C . GLN A 1 353 ? -18.033 4.886 -1.659 1.00 93.88 353 GLN A C 1
ATOM 2714 O O . GLN A 1 353 ? -17.871 3.670 -1.699 1.00 93.88 353 GLN A O 1
ATOM 2719 N N . ILE A 1 354 ? -17.933 5.587 -0.523 1.00 94.69 354 ILE A N 1
ATOM 2720 C CA . ILE A 1 354 ? -17.772 4.957 0.788 1.00 94.69 354 ILE A CA 1
ATOM 2721 C C . ILE A 1 354 ? -19.109 4.332 1.185 1.00 94.69 354 ILE A C 1
ATOM 2723 O O . ILE A 1 354 ? -20.121 5.021 1.308 1.00 94.69 354 ILE A O 1
ATOM 2727 N N . GLU A 1 355 ? -19.097 3.024 1.399 1.00 95.00 355 GLU A N 1
ATOM 2728 C CA . GLU A 1 355 ? -20.260 2.266 1.836 1.00 95.00 355 GLU A CA 1
ATOM 2729 C C . GLU A 1 355 ? -20.331 2.268 3.366 1.00 95.00 355 GLU A C 1
ATOM 2731 O O . GLU A 1 355 ? -19.444 1.754 4.049 1.00 95.00 355 GLU A O 1
ATOM 2736 N N . ASP A 1 356 ? -21.395 2.833 3.932 1.00 90.12 356 ASP A N 1
ATOM 2737 C CA . ASP A 1 356 ? -21.680 2.658 5.353 1.00 90.12 356 ASP A CA 1
ATOM 2738 C C . ASP A 1 356 ? -22.265 1.260 5.554 1.00 90.12 356 ASP A C 1
ATOM 2740 O O . ASP A 1 356 ? -23.366 0.960 5.077 1.00 90.12 356 ASP A O 1
ATOM 2744 N N . SER A 1 357 ? -21.564 0.395 6.289 1.00 75.12 357 SER A N 1
ATOM 2745 C CA . SER A 1 357 ? -22.142 -0.877 6.705 1.00 75.12 357 SER A CA 1
ATOM 2746 C C . SER A 1 357 ? -23.159 -0.597 7.812 1.00 75.12 357 SER A C 1
ATOM 2748 O O . SER A 1 357 ? -22.887 -0.652 9.010 1.00 75.12 357 SER A O 1
ATOM 2750 N N . SER A 1 358 ? -24.381 -0.234 7.409 1.00 55.38 358 SER A N 1
ATOM 2751 C CA . SER A 1 358 ? -25.503 -0.162 8.335 1.00 55.38 358 SER A CA 1
ATOM 2752 C C . SER A 1 358 ? -25.656 -1.547 8.950 1.00 55.38 358 SER A C 1
ATOM 2754 O O . SER A 1 358 ? -26.001 -2.504 8.252 1.00 55.38 358 SER A O 1
ATOM 2756 N N . SER A 1 359 ? -25.377 -1.661 10.244 1.00 47.00 359 SER A N 1
ATOM 2757 C CA . SER A 1 359 ? -25.681 -2.836 11.045 1.00 47.00 359 SER A CA 1
ATOM 2758 C C . SER A 1 359 ? -27.122 -3.256 10.756 1.00 47.00 359 SER A C 1
ATOM 2760 O O . SER A 1 359 ? -28.079 -2.566 11.108 1.00 47.00 359 SER A O 1
ATOM 2762 N N . GLY A 1 360 ? -27.278 -4.362 10.027 1.00 43.22 360 GLY A N 1
ATOM 2763 C CA . GLY A 1 360 ? -28.568 -4.860 9.582 1.00 43.22 360 GLY A CA 1
ATOM 2764 C C . GLY A 1 360 ? -29.479 -5.150 10.768 1.00 43.22 360 GLY A C 1
ATOM 2765 O O . GLY A 1 360 ? -29.430 -6.226 11.346 1.00 43.22 360 GLY A O 1
ATOM 2766 N N . THR A 1 361 ? -30.342 -4.198 11.105 1.00 41.69 361 THR A N 1
ATOM 2767 C CA . THR A 1 361 ? -31.574 -4.430 11.858 1.00 41.69 361 THR A CA 1
ATOM 2768 C C . THR A 1 361 ? -32.726 -4.001 10.959 1.00 41.69 361 THR A C 1
ATOM 2770 O O . THR A 1 361 ? -33.324 -2.942 11.122 1.00 41.69 361 THR A O 1
ATOM 2773 N N . SER A 1 362 ? -33.014 -4.820 9.946 1.00 40.28 362 SER A N 1
ATOM 2774 C CA . SER A 1 362 ? -34.298 -4.781 9.252 1.00 40.28 362 SER A CA 1
ATOM 2775 C C . SER A 1 362 ? -35.304 -5.578 10.080 1.00 40.28 362 SER A C 1
ATOM 2777 O O . SER A 1 362 ? -35.619 -6.732 9.800 1.00 40.28 362 SER A O 1
ATOM 2779 N N . THR A 1 363 ? -35.820 -4.970 11.149 1.00 41.19 363 THR A N 1
ATOM 2780 C CA . THR A 1 363 ? -37.037 -5.461 11.801 1.00 41.19 363 THR A CA 1
ATOM 2781 C C . THR A 1 363 ? -38.191 -5.236 10.829 1.00 41.19 363 THR A C 1
ATOM 2783 O O . THR A 1 363 ? -38.802 -4.171 10.776 1.00 41.19 363 THR A O 1
ATOM 2786 N N . GLY A 1 364 ? -38.454 -6.239 9.994 1.00 41.38 364 GLY A N 1
ATOM 2787 C CA . GLY A 1 364 ? -39.649 -6.310 9.169 1.00 41.38 364 GLY A CA 1
ATOM 2788 C C . GLY A 1 364 ? -40.877 -6.490 10.054 1.00 41.38 364 GLY A C 1
ATOM 2789 O O . GLY A 1 364 ? -41.316 -7.611 10.294 1.00 41.38 364 GLY A O 1
ATOM 2790 N N . THR A 1 365 ? -41.447 -5.387 10.530 1.00 44.12 365 THR A N 1
ATOM 2791 C CA . THR A 1 365 ? -42.814 -5.357 11.052 1.00 44.12 365 THR A CA 1
ATOM 2792 C C . THR A 1 365 ? -43.763 -5.521 9.865 1.00 44.12 365 THR A C 1
ATOM 2794 O O . THR A 1 365 ? -44.107 -4.554 9.192 1.00 44.12 365 THR A O 1
ATOM 2797 N N . SER A 1 366 ? -44.162 -6.760 9.569 1.00 49.00 366 SER A N 1
ATOM 2798 C CA . SER A 1 366 ? -45.385 -7.011 8.801 1.00 49.00 366 SER A CA 1
ATOM 2799 C C . SER A 1 366 ? -46.576 -6.857 9.742 1.00 49.00 366 SER A C 1
ATOM 2801 O O . SER A 1 366 ? -46.918 -7.781 10.474 1.00 49.00 366 SER A O 1
ATOM 2803 N N . GLU A 1 367 ? -47.193 -5.679 9.726 1.00 42.28 367 GLU A N 1
ATOM 2804 C CA . GLU A 1 367 ? -48.612 -5.533 10.043 1.00 42.28 367 GLU A CA 1
ATOM 2805 C C . GLU A 1 367 ? -49.405 -5.689 8.744 1.00 42.28 367 GLU A C 1
ATOM 2807 O O . GLU A 1 367 ? -49.254 -4.877 7.830 1.00 42.28 367 GLU A O 1
ATOM 2812 N N . SER A 1 368 ? -50.236 -6.731 8.668 1.00 49.47 368 SER A N 1
ATOM 2813 C CA . SER A 1 368 ? -51.535 -6.780 7.972 1.00 49.47 368 SER A CA 1
ATOM 2814 C C . SER A 1 368 ? -52.256 -8.070 8.340 1.00 49.47 368 SER A C 1
ATOM 2816 O O . SER A 1 368 ? -51.699 -9.149 8.032 1.00 49.47 368 SER A O 1
#

Foldseek 3Di:
DDDDDDDDDDDDDDDDDDDDDDDDDDDDDDDDDDDDDPDPDDDDDDDDDDDDDDDDDDDDDDDDDDDDDDDDDDDDDDDDDDDDDDDDDDDDDDDDDDDDDDDDDDDDDPPPVVVVVVVVVVVVVVVVVVVVVVVVVVVVVVVVPPDPCQLWFFQCDVPPPDDGDFDPPPDDDDPLQEAEAQDWDARAQKIKHFHAKEFAWWAKAFPVNPPVDGDDTDHTWIKTKMKIWGADPFFWDQWFAPCQQQDWDQDPVVRDITHQWWKFAPVPPPPPDGPTWHFDHDDPPDSIDTPQQCHPDIHDNGDMDMHITTTHPPRPVVHAFKMKTKGKTFNGADPPPRTTIIHIHIYIDGPVRYHYPDPDPPPPPDDD